Protein 2DI4 (pdb70)

Solvent-accessible surface area: 17402 Å² total; per-residue (Å²): 161,41,60,111,68,99,78,71,60,63,0,3,18,57,0,0,34,11,0,0,4,0,47,8,95,42,10,107,52,99,30,81,10,29,25,131,159,128,22,68,18,30,98,26,8,52,4,49,0,2,25,24,1,0,0,32,0,0,1,22,21,42,55,36,154,149,7,66,36,121,50,0,131,77,16,68,100,128,0,59,69,28,0,82,109,0,0,2,50,16,9,4,9,113,72,3,6,16,8,5,12,48,82,150,37,51,27,21,1,73,52,25,75,120,49,1,90,68,17,15,142,128,14,32,65,52,17,37,91,85,0,44,60,26,0,98,137,61,71,52,11,0,110,32,0,9,62,37,0,72,151,67,51,78,7,68,4,90,83,1,39,105,27,0,65,147,125,70,20,108,25,55,143,27,35,147,103,58,109,74,28,85,76,34,46,0,4,16,38,0,0,33,12,0,0,6,1,47,8,84,40,10,93,56,70,48,76,10,11,14,125,115,213,170,106,78,83,122,38,8,55,4,65,0,2,33,25,0,0,0,2,0,0,2,27,21,42,61,35,109,71,5,8,4,30,46,0,55,93,11,0,71,128,0,7,44,30,0,24,120,0,0,2,104,98,29,46,7,152,65,14,13,133,95,62,20,180,78,113,29,34,99,29,55,76,81,50,23,71,66,1,21,91,15,6,73,127,5,0,41,87,14,15,104,94,0,58,57,20,0,96,80,68,68,55,11,0,110,30,0,11,62,32,0,67,147,140,87,72,6,89,5,94,28,1,40,111,27,0,64,153,116,74,19,105,24,55,159,28,20,133

Organism: Aquifex aeolicus (strain VF5) (NCBI:txid224324)

Radius of gyration: 24.46 Å; Cα contacts (8 Å, |Δi|>4): 550; chains: 2; bounding box: 74×56×26 Å

Foldseek 3Di:
DADPLRLLLQLQLQLQLLLLQQQLPAEADAFKTFSVVPDDDPSHLLSVLLNLLRSQLSQCLPPNPVSRDPPSVVSVVVSLVSQLCCVAPAQNDPVRGRHHAPPVGDPDDPVSVVVSVVSSVVSNVVSSVVSNVSCNVVVVLSVVVSVVCSVPRIDAVVVSQVSVVVVVDHTHDHHD/DDPVLLLLLLLLQLQLLLLCQAQPDAADAHWTFSPAPDDDPSNLLSVLLSLLRSQLSQCLVPNPVSRDPNSVVSVVVSLVSLLCCQAPQQVDPQRGRHHADDVGDPDDVVSVVSSVVRSCVSNVVSSVVSNVSCVVCVVLSVVSSVVNSVVRIDASVVSQVSCVVVVDHTHDHYD

CATH classification: 1.20.58.760

InterPro domains:
  IPR000642 Peptidase M41 [PF01434] (406-594)
  IPR003593 AAA+ ATPase domain [SM00382] (187-327)
  IPR003959 ATPase, AAA-type, core [PF00004] (191-324)
  IPR003960 ATPase, AAA-type, conserved site [PS00674] (295-313)
  IPR005936 ATP-dependent zinc metalloprotease, FtsH [MF_01458] (6-622)
  IPR005936 ATP-dependent zinc metalloprotease, FtsH [TIGR01241] (12-590)
  IPR011546 Peptidase M41, FtsH extracellular [PF06480] (8-94)
  IPR027417 P-loop containing nucleoside triphosphate hydrolase [G3DSA:3.40.50.300] (135-325)
  IPR027417 P-loop containing nucleoside triphosphate hydrolase [SSF52540] (150-418)
  IPR037219 Peptidase M41-like [G3DSA:1.20.58.760] (402-607)
  IPR037219 Peptidase M41-like [SSF140990] (407-600)
  IPR041569 AAA ATPase, AAA+ lid domain [PF17862] (347-391)

Nearest PDB structures (foldseek):
  2di4-assembly1_A  TM=1.006E+00  e=5.769E-29  Aquifex aeolicus
  2di4-assembly1_B  TM=9.947E-01  e=2.172E-25  Aquifex aeolicus
  4ww0-assembly1_A-2  TM=9.866E-01  e=2.680E-24  Aquifex aeolicus VF5
  6gcn-assembly1_B-2  TM=9.774E-01  e=7.809E-24  Aquifex aeolicus VF5
  6az0-assembly1_B  TM=8.889E-01  e=7.038E-10  Saccharomyces cerevisiae RM11-1a

Sequence (351 aa):
TISPKEKEKIAIHEAGHALMGLVSDDDDKVHKISIIKHIYDKKDLYNKILVLLGGRAAEEVFFGKDGITTGAENDLQRATDLAYRMVSMWGMSDKVGPIAIRRTAVDTSPDLLREIDEEVKRIITEQYEKAKAIVEEYKEPLKAVVKKLLEKETITCEEFVEVFKLYGIELKDKCKISPKEKEKIAIHEAGHALMGLVSDDDDKVHKISIIPHIYDKKDLYNKILVLLGGRAAEEVFFGKDGITTGAENDLQRATDLAYRMVSMWGMSDKVGPIAIRRTAVDTSPDLLREIDEEVKRIITEQYEKAKAIVEEYKEPLKAVVKKLLEKETITCEEFVEVFKLYGIELKDKCK

Secondary structure (DSSP, 8-state):
---HHHHHHHHHHHHHHHHHHHH-SS------EE------BHHHHHHHHHHHHHHHHHHHHHHHHHH--GGGHHHHHHHHHHHHHHHHTS---TTT-S--------S--HHHHHHHHHHHHHHHHHHHHHHHHHHHHTHHHHHHHHHHHHHHSEE-HHHHHHHHHHHT--PPP---/--HHHHHHHHHHHHHHHHHHHH-SS------EES------HHHHHHHHHHHHHHHHHHHHHH-TTS-BGGGHHHHHHHHHHHHHHHHTS---TTT-S--------S--HHHHHHHHHHHHHHHHHHHHHHHHHHHHTHHHHHHHHHHHHHHSEE-HHHHHHHHHTTT----S---

Structure (mmCIF, N/CA/C/O backbone):
data_2DI4
#
_entry.id   2DI4
#
_cell.length_a   116.800
_cell.length_b   116.800
_cell.length_c   63.500
_cell.angle_alpha   90.00
_cell.angle_beta   90.00
_cell.angle_gamma   120.00
#
_symmetry.space_group_name_H-M   'P 63'
#
loop_
_entity.id
_entity.type
_entity.pdbx_description
1 polymer 'Cell division protein ftsH homolog'
2 non-polymer 'MERCURY (II) ION'
3 water water
#
loop_
_atom_site.group_PDB
_atom_site.id
_atom_site.type_symbol
_atom_site.label_atom_id
_atom_site.label_alt_id
_atom_site.label_comp_id
_atom_site.label_asym_id
_atom_site.label_entity_id
_atom_site.label_seq_id
_atom_site.pdbx_PDB_ins_code
_atom_site.Cartn_x
_atom_site.Cartn_y
_atom_site.Cartn_z
_atom_site.occupancy
_atom_site.B_iso_or_equiv
_atom_site.auth_seq_id
_atom_site.auth_comp_id
_atom_site.auth_asym_id
_atom_site.auth_atom_id
_atom_site.pdbx_PDB_model_num
ATOM 1 N N . THR A 1 10 ? 92.715 7.921 21.320 1.00 69.69 406 THR A N 1
ATOM 2 C CA . THR A 1 10 ? 93.070 8.626 22.586 1.00 69.79 406 THR A CA 1
ATOM 3 C C . THR A 1 10 ? 92.294 8.068 23.785 1.00 69.72 406 THR A C 1
ATOM 4 O O . THR A 1 10 ? 91.062 8.206 23.859 1.00 70.06 406 THR A O 1
ATOM 6 N N . ILE A 1 11 ? 93.014 7.430 24.710 1.00 69.15 407 ILE A N 1
ATOM 7 C CA . ILE A 1 11 ? 92.460 7.030 26.012 1.00 68.45 407 ILE A CA 1
ATOM 8 C C . ILE A 1 11 ? 93.570 6.555 26.945 1.00 67.86 407 ILE A C 1
ATOM 9 O O . ILE A 1 11 ? 94.200 5.521 26.700 1.00 68.15 407 ILE A O 1
ATOM 11 N N . SER A 1 12 ? 93.816 7.314 28.009 1.00 66.78 408 SER A N 1
ATOM 12 C CA . SER A 1 12 ? 94.831 6.938 28.982 1.00 65.83 408 SER A CA 1
ATOM 13 C C . SER A 1 12 ? 94.328 5.838 29.914 1.00 65.17 408 SER A C 1
ATOM 14 O O . SER A 1 12 ? 93.179 5.869 30.340 1.00 64.94 408 SER A O 1
ATOM 17 N N . PRO A 1 13 ? 95.187 4.849 30.215 1.00 64.63 409 PRO A N 1
ATOM 18 C CA . PRO A 1 13 ? 94.988 3.842 31.258 1.00 64.09 409 PRO A CA 1
ATOM 19 C C . PRO A 1 13 ? 94.187 4.326 32.476 1.00 63.35 409 PRO A C 1
ATOM 20 O O . PRO A 1 13 ? 93.453 3.539 33.083 1.00 63.25 409 PRO A O 1
ATOM 24 N N . LYS A 1 14 ? 94.338 5.598 32.834 1.00 62.35 410 LYS A N 1
ATOM 25 C CA . LYS A 1 14 ? 93.554 6.187 33.910 1.00 61.45 410 LYS A CA 1
ATOM 26 C C . LYS A 1 14 ? 92.069 6.221 33.506 1.00 60.60 410 LYS A C 1
ATOM 27 O O . LYS A 1 14 ? 91.213 5.615 34.154 1.00 60.15 410 LYS A O 1
ATOM 29 N N . GLU A 1 15 ? 91.807 6.909 32.401 1.00 59.62 411 GLU A N 1
ATOM 30 C CA . GLU A 1 15 ? 90.486 7.072 31.825 1.00 58.73 411 GLU A CA 1
ATOM 31 C C . GLU A 1 15 ? 89.854 5.730 31.454 1.00 58.02 411 GLU A C 1
ATOM 32 O O . GLU A 1 15 ? 88.665 5.518 31.690 1.00 57.84 411 GLU A O 1
ATOM 38 N N . LYS A 1 16 ? 90.658 4.836 30.869 1.00 57.16 412 LYS A N 1
ATOM 39 C CA . LYS A 1 16 ? 90.211 3.490 30.484 1.00 56.25 412 LYS A CA 1
ATOM 40 C C . LYS A 1 16 ? 89.734 2.695 31.693 1.00 55.58 412 LYS A C 1
ATOM 41 O O . LYS A 1 16 ? 88.777 1.930 31.594 1.00 55.21 412 LYS A O 1
ATOM 47 N N . GLU A 1 17 ? 90.409 2.874 32.827 1.00 54.96 413 GLU A N 1
ATOM 48 C CA . GLU A 1 17 ? 90.019 2.193 34.058 1.00 54.37 413 GLU A CA 1
ATOM 49 C C . GLU A 1 17 ? 88.668 2.715 34.528 1.00 53.56 413 GLU A C 1
ATOM 50 O O . GLU A 1 17 ? 87.766 1.921 34.825 1.00 53.66 413 GLU A O 1
ATOM 56 N N . LYS A 1 18 ? 88.540 4.046 34.579 1.00 52.23 414 LYS A N 1
ATOM 57 C CA . LYS A 1 18 ? 87.292 4.718 34.943 1.00 51.10 414 LYS A CA 1
ATOM 58 C C . LYS A 1 18 ? 86.131 4.153 34.136 1.00 50.19 414 LYS A C 1
ATOM 59 O O . LYS A 1 18 ? 85.111 3.774 34.705 1.00 50.19 414 LYS A O 1
ATOM 65 N N . ILE A 1 19 ? 86.298 4.096 32.815 1.00 48.81 415 ILE A N 1
ATOM 66 C CA . ILE A 1 19 ? 85.276 3.567 31.928 1.00 47.91 415 ILE A CA 1
ATOM 67 C C . ILE A 1 19 ? 84.897 2.144 32.347 1.00 47.83 415 ILE A C 1
ATOM 68 O O . ILE A 1 19 ? 83.720 1.834 32.544 1.00 48.08 415 ILE A O 1
ATOM 73 N N . ALA A 1 20 ? 85.904 1.294 32.501 1.00 47.49 416 ALA A N 1
ATOM 74 C CA . ALA A 1 20 ? 85.695 -0.091 32.890 1.00 47.08 416 ALA A CA 1
ATOM 75 C C . ALA A 1 20 ? 84.790 -0.155 34.105 1.00 46.70 416 ALA A C 1
ATOM 76 O O . ALA A 1 20 ? 83.754 -0.815 34.061 1.00 47.03 416 ALA A O 1
ATOM 78 N N . ILE A 1 21 ? 85.168 0.552 35.174 1.00 46.04 417 ILE A N 1
ATOM 79 C CA . ILE A 1 21 ? 84.403 0.539 36.426 1.00 45.29 417 ILE A CA 1
ATOM 80 C C . ILE A 1 21 ? 82.964 1.032 36.233 1.00 44.74 417 ILE A C 1
ATOM 81 O O . ILE A 1 21 ? 82.024 0.394 36.706 1.00 44.84 417 ILE A O 1
ATOM 86 N N . HIS A 1 22 ? 82.797 2.133 35.507 1.00 43.79 418 HIS A N 1
ATOM 87 C CA . HIS A 1 22 ? 81.473 2.640 35.161 1.00 43.00 418 HIS A CA 1
ATOM 88 C C . HIS A 1 22 ? 80.672 1.539 34.451 1.00 43.14 418 HIS A C 1
ATOM 89 O O . HIS A 1 22 ? 79.514 1.290 34.803 1.00 43.18 418 HIS A O 1
ATOM 96 N N . GLU A 1 23 ? 81.289 0.865 33.481 1.00 42.69 419 GLU A N 1
ATOM 97 C CA . GLU A 1 23 ? 80.589 -0.162 32.718 1.00 42.93 419 GLU A CA 1
ATOM 98 C C . GLU A 1 23 ? 80.266 -1.400 33.557 1.00 42.67 419 GLU A C 1
ATOM 99 O O . GLU A 1 23 ? 79.158 -1.944 33.491 1.00 42.68 419 GLU A O 1
ATOM 105 N N . ALA A 1 24 ? 81.226 -1.831 34.365 1.00 42.22 420 ALA A N 1
ATOM 106 C CA . ALA A 1 24 ? 81.003 -2.930 35.283 1.00 41.62 420 ALA A CA 1
ATOM 107 C C . ALA A 1 24 ? 79.885 -2.596 36.289 1.00 41.51 420 ALA A C 1
ATOM 108 O O . ALA A 1 24 ? 79.153 -3.492 36.728 1.00 41.82 420 ALA A O 1
ATOM 110 N N . GLY A 1 25 ? 79.743 -1.313 36.627 1.00 40.77 421 GLY A N 1
ATOM 111 C CA . GLY A 1 25 ? 78.685 -0.850 37.524 1.00 40.59 421 GLY A CA 1
ATOM 112 C C . GLY A 1 25 ? 77.274 -1.036 36.989 1.00 40.55 421 GLY A C 1
ATOM 113 O O . GLY A 1 25 ? 76.417 -1.583 37.672 1.00 40.57 421 GLY A O 1
ATOM 114 N N . HIS A 1 26 ? 77.041 -0.591 35.757 1.00 40.85 422 HIS A N 1
ATOM 115 C CA . HIS A 1 26 ? 75.759 -0.765 35.074 1.00 40.91 422 HIS A CA 1
ATOM 116 C C . HIS A 1 26 ? 75.371 -2.249 35.071 1.00 41.01 422 HIS A C 1
ATOM 117 O O . HIS A 1 26 ? 74.331 -2.633 35.629 1.00 41.02 422 HIS A O 1
ATOM 124 N N . ALA A 1 27 ? 76.227 -3.074 34.465 1.00 41.01 423 ALA A N 1
ATOM 125 C CA . ALA A 1 27 ? 75.993 -4.526 34.363 1.00 40.84 423 ALA A CA 1
ATOM 126 C C . ALA A 1 27 ? 75.727 -5.187 35.715 1.00 40.78 423 ALA A C 1
ATOM 127 O O . ALA A 1 27 ? 74.854 -6.050 35.810 1.00 40.64 423 ALA A O 1
ATOM 129 N N . LEU A 1 28 ? 76.465 -4.786 36.751 1.00 40.60 424 LEU A N 1
ATOM 130 C CA . LEU A 1 28 ? 76.245 -5.366 38.065 1.00 40.76 424 LEU A CA 1
ATOM 131 C C . LEU A 1 28 ? 74.792 -5.131 38.409 1.00 40.92 424 LEU A C 1
ATOM 132 O O . LEU A 1 28 ? 74.065 -6.078 38.691 1.00 40.79 424 LEU A O 1
ATOM 137 N N . MET A 1 29 ? 74.376 -3.866 38.349 1.00 41.31 425 MET A N 1
ATOM 138 C CA . MET A 1 29 ? 73.026 -3.487 38.718 1.00 41.85 425 MET A CA 1
ATOM 139 C C . MET A 1 29 ? 72.008 -4.266 37.910 1.00 42.81 425 MET A C 1
ATOM 140 O O . MET A 1 29 ? 71.068 -4.808 38.488 1.00 42.73 425 MET A O 1
ATOM 145 N N . GLY A 1 30 ? 72.208 -4.326 36.586 1.00 43.96 426 GLY A N 1
ATOM 146 C CA . GLY A 1 30 ? 71.350 -5.099 35.674 1.00 45.46 426 GLY A CA 1
ATOM 147 C C . GLY A 1 30 ? 71.200 -6.575 36.020 1.00 46.82 426 GLY A C 1
ATOM 148 O O . GLY A 1 30 ? 70.100 -7.119 36.005 1.00 46.47 426 GLY A O 1
ATOM 149 N N . LEU A 1 31 ? 72.315 -7.214 36.353 1.00 48.56 427 LEU A N 1
ATOM 150 C CA . LEU A 1 31 ? 72.328 -8.629 36.680 1.00 50.37 427 LEU A CA 1
ATOM 151 C C . LEU A 1 31 ? 71.732 -8.952 38.046 1.00 52.20 427 LEU A C 1
ATOM 152 O O . LEU A 1 31 ? 71.236 -10.066 38.249 1.00 52.84 427 LEU A O 1
ATOM 157 N N . VAL A 1 32 ? 71.783 -8.001 38.977 1.00 54.04 428 VAL A N 1
ATOM 158 C CA . VAL A 1 32 ? 71.216 -8.207 40.312 1.00 56.19 428 VAL A CA 1
ATOM 159 C C . VAL A 1 32 ? 69.791 -7.695 40.368 1.00 57.86 428 VAL A C 1
ATOM 160 O O . VAL A 1 32 ? 68.996 -8.131 41.195 1.00 57.65 428 VAL A O 1
ATOM 164 N N . SER A 1 33 ? 69.478 -6.765 39.475 1.00 60.51 429 SER A N 1
ATOM 165 C CA . SER A 1 33 ? 68.170 -6.128 39.441 1.00 63.12 429 SER A CA 1
ATOM 166 C C . SER A 1 33 ? 67.042 -7.156 39.35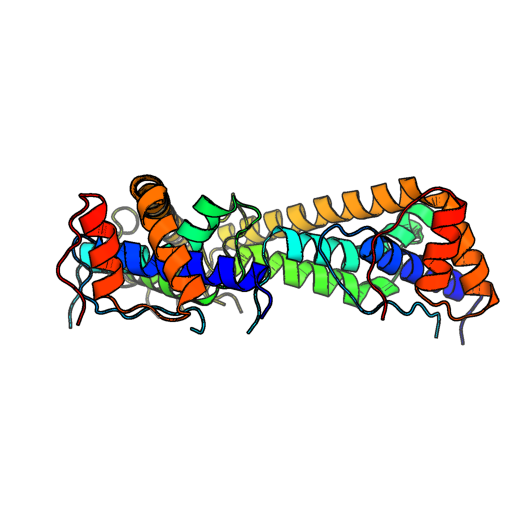8 1.00 65.09 429 SER A C 1
ATOM 167 O O . SER A 1 33 ? 66.848 -7.815 38.333 1.00 64.96 429 SER A O 1
ATOM 170 N N . ASP A 1 34 ? 66.305 -7.262 40.463 1.00 67.78 430 ASP A N 1
ATOM 171 C CA . ASP A 1 34 ? 65.243 -8.261 40.676 1.00 70.24 430 ASP A CA 1
ATOM 172 C C . ASP A 1 34 ? 64.049 -8.145 39.721 1.00 71.58 430 ASP A C 1
ATOM 173 O O . ASP A 1 34 ? 63.083 -8.914 39.823 1.00 71.79 430 ASP A O 1
ATOM 178 N N . ASP A 1 35 ? 64.133 -7.195 38.788 1.00 73.20 431 ASP A N 1
ATOM 179 C CA . ASP A 1 35 ? 63.028 -6.873 37.899 1.00 74.71 431 ASP A CA 1
ATOM 180 C C . ASP A 1 35 ? 63.551 -6.465 36.515 1.00 75.29 431 ASP A C 1
ATOM 181 O O . ASP A 1 35 ? 63.360 -7.191 35.530 1.00 75.33 431 ASP A O 1
ATOM 186 N N . ASP A 1 36 ? 64.222 -5.314 36.455 1.00 76.10 432 ASP A N 1
ATOM 187 C CA . ASP A 1 36 ? 64.761 -4.763 35.212 1.00 76.98 432 ASP A CA 1
ATOM 188 C C . ASP A 1 36 ? 65.477 -5.820 34.361 1.00 77.56 432 ASP A C 1
ATOM 189 O O . ASP A 1 36 ? 66.277 -6.612 34.878 1.00 77.78 432 ASP A O 1
ATOM 194 N N . ASP A 1 37 ? 65.186 -5.809 33.056 1.00 78.03 433 ASP A N 1
ATOM 195 C CA . ASP A 1 37 ? 65.769 -6.752 32.093 1.00 78.43 433 ASP A CA 1
ATOM 196 C C . ASP A 1 37 ? 66.402 -6.018 30.912 1.00 78.60 433 ASP A C 1
ATOM 197 O O . ASP A 1 37 ? 65.819 -5.058 30.397 1.00 78.46 433 ASP A O 1
ATOM 202 N N . LYS A 1 38 ? 67.582 -6.475 30.480 1.00 78.84 434 LYS A N 1
ATOM 203 C CA . LYS A 1 38 ? 68.383 -5.733 29.495 1.00 79.29 434 LYS A CA 1
ATOM 204 C C . LYS A 1 38 ? 69.393 -6.586 28.715 1.00 79.54 434 LYS A C 1
ATOM 205 O O . LYS A 1 38 ? 69.788 -7.656 29.179 1.00 79.50 434 LYS A O 1
ATOM 207 N N . VAL A 1 39 ? 69.812 -6.077 27.544 1.00 79.91 435 VAL A N 1
ATOM 208 C CA . VAL A 1 39 ? 70.738 -6.765 26.606 1.00 80.09 435 VAL A CA 1
ATOM 209 C C . VAL A 1 39 ? 72.232 -6.553 26.918 1.00 80.17 435 VAL A C 1
ATOM 210 O O . VAL A 1 39 ? 72.915 -5.732 26.286 1.00 80.17 435 VAL A O 1
ATOM 212 N N . HIS A 1 40 ? 72.723 -7.330 27.882 1.00 80.07 436 HIS A N 1
ATOM 213 C CA . HIS A 1 40 ? 74.079 -7.208 28.397 1.00 79.93 436 HIS A CA 1
ATOM 214 C C . HIS A 1 40 ? 75.151 -7.583 27.381 1.00 79.74 436 HIS A C 1
ATOM 215 O O . HIS A 1 40 ? 75.099 -8.660 26.781 1.00 79.93 436 HIS A O 1
ATOM 222 N N . LYS A 1 41 ? 76.117 -6.682 27.205 1.00 79.44 437 LYS A N 1
ATOM 223 C CA . LYS A 1 41 ? 77.315 -6.904 26.381 1.00 79.13 437 LYS A CA 1
ATOM 224 C C . LYS A 1 41 ? 78.312 -5.800 26.726 1.00 78.83 437 LYS A C 1
ATOM 225 O O . LYS A 1 41 ? 78.263 -4.704 26.165 1.00 78.80 437 LYS A O 1
ATOM 227 N N . ILE A 1 42 ? 79.213 -6.094 27.657 1.00 78.49 438 ILE A N 1
ATOM 228 C CA . ILE A 1 42 ? 79.994 -5.051 28.334 1.00 78.29 438 ILE A CA 1
ATOM 229 C C . ILE A 1 42 ? 81.380 -4.783 27.729 1.00 78.13 438 ILE A C 1
ATOM 230 O O . ILE A 1 42 ? 82.254 -5.646 27.734 1.00 78.19 438 ILE A O 1
ATOM 235 N N . SER A 1 43 ? 81.571 -3.560 27.241 1.00 78.01 439 SER A N 1
ATOM 236 C CA . SER A 1 43 ? 82.756 -3.192 26.471 1.00 78.04 439 SER A CA 1
ATOM 237 C C . SER A 1 43 ? 83.383 -1.881 26.952 1.00 78.08 439 SER A C 1
ATOM 238 O O . SER A 1 43 ? 82.773 -1.138 27.718 1.00 78.01 439 SER A O 1
ATOM 241 N N . ILE A 1 44 ? 84.604 -1.615 26.486 1.00 78.20 440 ILE A N 1
ATOM 242 C CA . ILE A 1 44 ? 85.335 -0.375 26.771 1.00 78.30 440 ILE A CA 1
ATOM 243 C C . ILE A 1 44 ? 85.281 0.610 25.587 1.00 78.45 440 ILE A C 1
ATOM 244 O O . ILE A 1 44 ? 85.253 1.834 25.791 1.00 78.59 440 ILE A O 1
ATOM 249 N N . ILE A 1 45 ? 85.271 0.070 24.363 1.00 78.24 441 ILE A N 1
ATOM 250 C CA . ILE A 1 45 ? 85.174 0.863 23.132 1.00 78.04 441 ILE A CA 1
ATOM 251 C C . ILE A 1 45 ? 83.957 1.783 23.149 1.00 77.90 441 ILE A C 1
ATOM 252 O O . ILE A 1 45 ? 82.884 1.394 23.610 1.00 77.77 441 ILE A O 1
ATOM 254 N N . LYS A 1 62 ? 53.443 1.770 23.291 1.00 58.33 458 LYS A N 1
ATOM 255 C CA . LYS A 1 62 ? 52.549 1.020 24.176 1.00 58.46 458 LYS A CA 1
ATOM 256 C C . LYS A 1 62 ? 53.261 -0.176 24.829 1.00 58.32 458 LYS A C 1
ATOM 257 O O . LYS A 1 62 ? 53.612 -1.155 24.153 1.00 58.37 458 LYS A O 1
ATOM 259 N N . HIS A 1 63 ? 53.494 -0.063 26.140 1.00 57.92 459 HIS A N 1
ATOM 260 C CA . HIS A 1 63 ? 53.985 -1.168 26.985 1.00 57.36 459 HIS A CA 1
ATOM 261 C C . HIS A 1 63 ? 53.332 -1.013 28.365 1.00 56.20 459 HIS A C 1
ATOM 262 O O . HIS A 1 63 ? 52.293 -0.359 28.474 1.00 56.51 459 HIS A O 1
ATOM 269 N N . ILE A 1 64 ? 53.906 -1.608 29.407 1.00 54.26 460 ILE A N 1
ATOM 270 C CA . ILE A 1 64 ? 53.430 -1.344 30.765 1.00 53.02 460 ILE A CA 1
ATOM 271 C C . ILE A 1 64 ? 54.474 -1.678 31.810 1.00 51.86 460 ILE A C 1
ATOM 272 O O . ILE A 1 64 ? 54.819 -2.840 31.998 1.00 51.73 460 ILE A O 1
ATOM 274 N N . TYR A 1 65 ? 54.968 -0.638 32.477 1.00 50.39 461 TYR A N 1
ATOM 275 C CA . TYR A 1 65 ? 55.914 -0.780 33.571 1.00 49.26 461 TYR A CA 1
ATOM 276 C C . TYR A 1 65 ? 55.248 -0.398 34.879 1.00 47.82 461 TYR A C 1
ATOM 277 O O . TYR A 1 65 ? 54.429 0.520 34.920 1.00 47.59 461 TYR A O 1
ATOM 286 N N . ASP A 1 66 ? 55.590 -1.099 35.948 1.00 46.29 462 ASP A N 1
ATOM 287 C CA . ASP A 1 66 ? 55.091 -0.699 37.252 1.00 45.39 462 ASP A CA 1
ATOM 288 C C . ASP A 1 66 ? 56.165 0.032 38.071 1.00 45.05 462 ASP A C 1
ATOM 289 O O . ASP A 1 66 ? 57.313 0.177 37.618 1.00 44.24 462 ASP A O 1
ATOM 294 N N . LYS A 1 67 ? 55.782 0.505 39.262 1.00 44.79 463 LYS A N 1
ATOM 295 C CA . LYS A 1 67 ? 56.698 1.249 40.135 1.00 44.70 463 LYS A CA 1
ATOM 296 C C . LYS A 1 67 ? 57.989 0.473 40.403 1.00 44.42 463 LYS A C 1
ATOM 297 O O . LYS A 1 67 ? 59.079 1.025 40.233 1.00 43.95 463 LYS A O 1
ATOM 303 N N . LYS A 1 68 ? 57.860 -0.801 40.789 1.00 44.20 464 LYS A N 1
ATOM 304 C CA . LYS A 1 68 ? 59.015 -1.702 40.942 1.00 44.47 464 LYS A CA 1
ATOM 305 C C . LYS A 1 68 ? 59.967 -1.673 39.724 1.00 44.40 464 LYS A C 1
ATOM 306 O O . LYS A 1 68 ? 61.177 -1.545 39.886 1.00 44.22 464 LYS A O 1
ATOM 312 N N . ASP A 1 69 ? 59.405 -1.765 38.517 1.00 44.42 465 ASP A N 1
ATOM 313 C CA . ASP A 1 69 ? 60.166 -1.783 37.269 1.00 44.60 465 ASP A CA 1
ATOM 314 C C . ASP A 1 69 ? 61.057 -0.556 37.070 1.00 44.27 465 ASP A C 1
ATOM 315 O O . ASP A 1 69 ? 62.239 -0.678 36.735 1.00 44.29 465 ASP A O 1
ATOM 320 N N . LEU A 1 70 ? 60.468 0.620 37.257 1.00 43.81 466 LEU A N 1
ATOM 321 C CA . LEU A 1 70 ? 61.117 1.886 36.942 1.00 43.57 466 LEU A CA 1
ATOM 322 C C . LEU A 1 70 ? 62.176 2.259 37.985 1.00 43.32 466 LEU A C 1
ATOM 323 O O . LEU A 1 70 ? 63.217 2.838 37.650 1.00 42.60 466 LEU A O 1
ATOM 328 N N . TYR A 1 71 ? 61.895 1.923 39.245 1.00 43.14 467 TYR A N 1
ATOM 329 C CA . TYR A 1 71 ? 62.901 1.925 40.308 1.00 43.13 467 TYR A CA 1
ATOM 330 C C . TYR A 1 71 ? 64.147 1.146 39.905 1.00 42.17 467 TYR A C 1
ATOM 331 O O . TYR A 1 71 ? 65.272 1.621 40.074 1.00 41.47 467 TYR A O 1
ATOM 340 N N . ASN A 1 72 ? 63.932 -0.055 39.373 1.00 41.43 468 ASN A N 1
ATOM 341 C CA . ASN A 1 72 ? 65.028 -0.877 38.896 1.00 40.94 468 ASN A C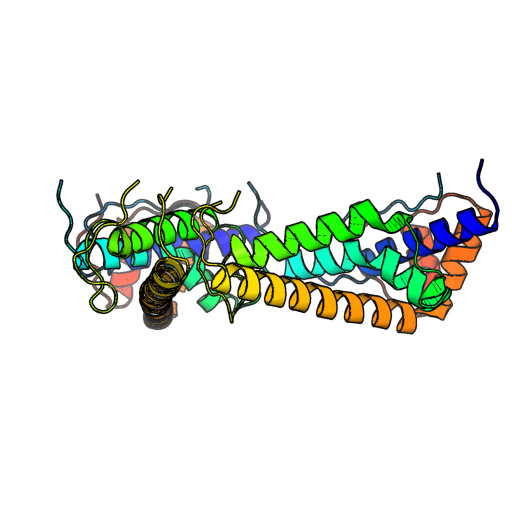A 1
ATOM 342 C C . ASN A 1 72 ? 65.716 -0.293 37.684 1.00 40.65 468 ASN A C 1
ATOM 343 O O . ASN A 1 72 ? 66.926 -0.444 37.534 1.00 40.83 468 ASN A O 1
ATOM 348 N N . LYS A 1 73 ? 64.964 0.382 36.825 1.00 40.20 469 LYS A N 1
ATOM 349 C CA . LYS A 1 73 ? 65.606 1.147 35.765 1.00 40.23 469 LYS A CA 1
ATOM 350 C C . LYS A 1 73 ? 66.545 2.232 36.338 1.00 39.83 469 LYS A C 1
ATOM 351 O O . LYS A 1 73 ? 67.691 2.339 35.906 1.00 40.09 469 LYS A O 1
ATOM 357 N N . ILE A 1 74 ? 66.070 3.019 37.302 1.00 39.32 470 ILE A N 1
ATOM 358 C CA . ILE A 1 74 ? 66.918 4.030 37.936 1.00 39.25 470 ILE A CA 1
ATOM 359 C C . ILE A 1 74 ? 68.185 3.344 38.478 1.00 39.12 470 ILE A C 1
ATOM 360 O O . ILE A 1 74 ? 69.313 3.773 38.172 1.00 39.18 470 ILE A O 1
ATOM 365 N N . LEU A 1 75 ? 67.991 2.284 39.271 1.00 38.47 471 LEU A N 1
ATOM 366 C CA . LEU A 1 75 ? 69.094 1.514 39.825 1.00 38.10 471 LEU A CA 1
ATOM 367 C C . LEU A 1 75 ? 70.172 1.283 38.789 1.00 38.51 471 LEU A C 1
ATOM 368 O O . LEU A 1 75 ? 71.340 1.592 39.036 1.00 38.41 471 LEU A O 1
ATOM 373 N N . VAL A 1 76 ? 69.759 0.734 37.635 1.00 38.40 472 VAL A N 1
ATOM 374 C CA . VAL A 1 76 ? 70.650 0.415 36.530 1.00 38.07 472 VAL A CA 1
ATOM 375 C C . VAL A 1 76 ? 71.359 1.667 36.045 1.00 38.06 472 VAL A C 1
ATOM 376 O O . VAL A 1 76 ? 72.590 1.714 36.003 1.00 38.33 472 VAL A O 1
ATOM 380 N N . LEU A 1 77 ? 70.580 2.679 35.688 1.00 37.96 473 LEU A N 1
ATOM 381 C CA . LEU A 1 77 ? 71.118 3.928 35.173 1.00 37.81 473 LEU A CA 1
ATOM 382 C C . LEU A 1 77 ? 72.147 4.535 36.116 1.00 38.40 473 LEU A C 1
ATOM 383 O O . LEU A 1 77 ? 73.097 5.171 35.667 1.00 38.56 473 LEU A O 1
ATOM 388 N N . LEU A 1 78 ? 71.977 4.303 37.418 1.00 38.57 474 LEU A N 1
ATOM 389 C CA . LEU A 1 78 ? 72.864 4.880 38.432 1.00 38.58 474 LEU A CA 1
ATOM 390 C C . LEU A 1 78 ? 74.134 4.044 38.726 1.00 39.10 474 LEU A C 1
ATOM 391 O O . LEU A 1 78 ? 75.122 4.560 39.278 1.00 39.60 474 LEU A O 1
ATOM 396 N N . GLY A 1 79 ? 74.103 2.759 38.370 1.00 38.84 475 GLY A N 1
ATOM 397 C CA . GLY A 1 79 ? 75.205 1.841 38.634 1.00 38.38 475 GLY A CA 1
ATOM 398 C C . GLY A 1 79 ? 76.556 2.399 38.256 1.00 38.63 475 GLY A C 1
ATOM 399 O O . GLY A 1 79 ? 77.500 2.290 39.025 1.00 38.71 475 GLY A O 1
ATOM 400 N N . GLY A 1 80 ? 76.647 3.022 37.081 1.00 39.09 476 GLY A N 1
ATOM 401 C CA . GLY A 1 80 ? 77.915 3.608 36.606 1.00 39.50 476 GLY A CA 1
ATOM 402 C C . GLY A 1 80 ? 78.564 4.585 37.592 1.00 39.18 476 GLY A C 1
ATOM 403 O O . GLY A 1 80 ? 79.702 4.404 38.023 1.00 38.94 476 GLY A O 1
ATOM 404 N N . ARG A 1 81 ? 77.819 5.611 37.955 1.00 39.07 477 ARG A N 1
ATOM 405 C CA . ARG A 1 81 ? 78.275 6.574 38.929 1.00 39.31 477 ARG A CA 1
ATOM 406 C C . ARG A 1 81 ? 78.501 5.914 40.287 1.00 39.61 477 ARG A C 1
ATOM 407 O O . ARG A 1 81 ? 79.529 6.160 40.947 1.00 40.02 477 ARG A O 1
ATOM 415 N N . ALA A 1 82 ? 77.558 5.072 40.701 1.00 39.47 478 ALA A N 1
ATOM 416 C CA . ALA A 1 82 ? 77.694 4.373 41.965 1.00 39.56 478 ALA A CA 1
ATOM 417 C C . ALA A 1 82 ? 79.050 3.678 42.031 1.00 39.68 478 ALA A C 1
ATOM 418 O O . ALA A 1 82 ? 79.770 3.778 43.038 1.00 39.81 478 ALA A O 1
ATOM 420 N N . ALA A 1 83 ? 79.401 2.993 40.946 1.00 39.75 479 ALA A N 1
ATOM 421 C CA . ALA A 1 83 ? 80.675 2.293 40.859 1.00 40.14 479 ALA A CA 1
ATOM 422 C C . ALA A 1 83 ? 81.848 3.259 40.925 1.00 40.29 479 ALA A C 1
ATOM 423 O O . ALA A 1 83 ? 82.840 2.979 41.589 1.00 40.82 479 ALA A O 1
ATOM 425 N N . GLU A 1 84 ? 81.728 4.399 40.261 1.00 40.59 480 GLU A N 1
ATOM 426 C CA . GLU A 1 84 ? 82.768 5.419 40.317 1.00 40.93 480 GLU A CA 1
ATOM 427 C C . GLU A 1 84 ? 83.061 5.843 41.752 1.00 41.07 480 GLU A C 1
ATOM 428 O O . GLU A 1 84 ? 84.228 5.947 42.149 1.00 40.78 480 GLU A O 1
ATOM 434 N N . GLU A 1 85 ? 82.008 6.049 42.539 1.00 41.12 481 GLU A N 1
ATOM 435 C CA . GLU A 1 85 ? 82.196 6.604 43.864 1.00 41.33 481 GLU A CA 1
ATOM 436 C C . GLU A 1 85 ? 82.784 5.613 44.855 1.00 41.25 481 GLU A C 1
ATOM 437 O O . GLU A 1 85 ? 83.676 5.968 45.640 1.00 40.88 481 GLU A O 1
ATOM 443 N N . VAL A 1 86 ? 82.286 4.378 44.821 1.00 41.23 482 VAL A N 1
ATOM 444 C CA . VAL A 1 86 ? 82.821 3.317 45.680 1.00 41.63 482 VAL A CA 1
ATOM 445 C C . VAL A 1 86 ? 84.316 3.113 45.419 1.00 41.91 482 VAL A C 1
ATOM 446 O O . VAL A 1 86 ? 85.098 2.990 46.354 1.00 41.74 482 VAL A O 1
ATOM 450 N N . PHE A 1 87 ? 84.700 3.124 44.146 1.00 42.48 483 PHE A N 1
ATOM 451 C CA . PHE A 1 87 ? 86.064 2.843 43.737 1.00 43.13 483 PHE A CA 1
ATOM 452 C C . PHE A 1 87 ? 87.045 4.023 43.789 1.00 43.69 483 PHE A C 1
ATOM 453 O O . PHE A 1 87 ? 88.236 3.822 44.041 1.00 43.81 483 PHE A O 1
ATOM 461 N N . PHE A 1 88 ? 86.565 5.237 43.527 1.00 44.17 484 PHE A N 1
ATOM 462 C CA . PHE A 1 88 ? 87.445 6.407 43.454 1.00 44.47 484 PHE A CA 1
ATOM 463 C C . PHE A 1 88 ? 87.109 7.525 44.431 1.00 44.72 484 PHE A C 1
ATOM 464 O O . PHE A 1 88 ? 87.662 8.625 44.312 1.00 44.83 484 PHE A O 1
ATOM 472 N N . GLY A 1 89 ? 86.209 7.264 45.379 1.00 44.82 485 GLY A N 1
ATOM 473 C CA . GLY A 1 89 ? 85.705 8.316 46.262 1.00 45.02 485 GLY A CA 1
ATOM 474 C C . GLY A 1 89 ? 84.974 9.431 45.524 1.00 45.30 485 GLY A C 1
ATOM 475 O O . GLY A 1 89 ? 84.819 9.400 44.291 1.00 45.10 485 GLY A O 1
ATOM 476 N N . LYS A 1 90 ? 84.541 10.436 46.275 1.00 45.52 486 LYS A N 1
ATOM 477 C CA . LYS A 1 90 ? 83.740 11.501 45.694 1.00 46.14 486 LYS A CA 1
ATOM 478 C C . LYS A 1 90 ? 84.481 12.319 44.659 1.00 46.25 486 LYS A C 1
ATOM 479 O O . LYS A 1 90 ? 83.853 12.925 43.806 1.00 46.68 486 LYS A O 1
ATOM 485 N N . ASP A 1 91 ? 85.809 12.322 44.713 1.00 46.52 487 ASP A N 1
ATOM 486 C CA . ASP A 1 91 ? 86.599 13.112 43.763 1.00 46.84 487 ASP A CA 1
ATOM 487 C C . ASP A 1 91 ? 86.795 12.432 42.404 1.00 46.75 487 ASP A C 1
ATOM 488 O O .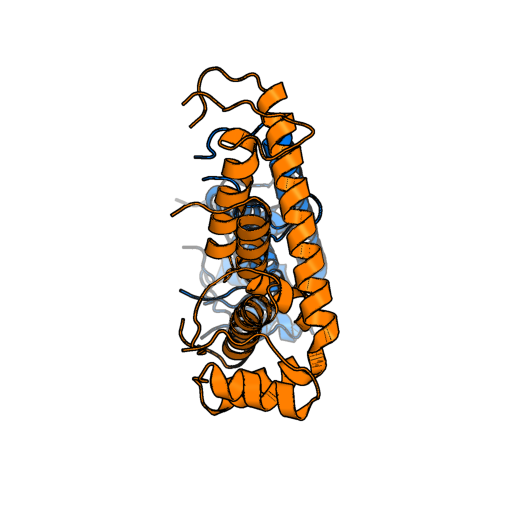 ASP A 1 91 ? 87.110 13.094 41.415 1.00 46.49 487 ASP A O 1
ATOM 493 N N . GLY A 1 92 ? 86.589 11.114 42.377 1.00 47.02 488 GLY A N 1
ATOM 494 C CA . GLY A 1 92 ? 86.754 10.295 41.184 1.00 46.83 488 GLY A CA 1
ATOM 495 C C . GLY A 1 92 ? 85.515 10.229 40.319 1.00 47.15 488 GLY A C 1
ATOM 496 O O . GLY A 1 92 ? 85.574 9.749 39.192 1.00 47.80 488 GLY A O 1
ATOM 497 N N . ILE A 1 93 ? 84.389 10.683 40.864 1.00 46.79 489 ILE A N 1
ATOM 498 C CA . ILE A 1 93 ? 83.156 10.931 40.123 1.00 46.29 489 ILE A CA 1
ATOM 499 C C . ILE A 1 93 ? 83.414 11.576 38.739 1.00 45.19 489 ILE A C 1
ATOM 500 O O . ILE A 1 93 ? 84.084 12.595 38.648 1.00 45.35 489 ILE A O 1
ATOM 505 N N . THR A 1 94 ? 82.877 11.004 37.667 1.00 44.12 490 THR A N 1
ATOM 506 C CA . THR A 1 94 ? 83.188 11.517 36.321 1.00 43.28 490 THR A CA 1
ATOM 507 C C . THR A 1 94 ? 82.020 12.110 35.511 1.00 42.93 490 THR A C 1
ATOM 508 O O . THR A 1 94 ? 80.848 11.891 35.803 1.00 42.39 490 THR A O 1
ATOM 512 N N . THR A 1 95 ? 82.404 12.860 34.477 1.00 42.72 491 THR A N 1
ATOM 513 C CA . THR A 1 95 ? 81.548 13.343 33.393 1.00 42.28 491 THR A CA 1
ATOM 514 C C . THR A 1 95 ? 80.828 12.218 32.636 1.00 41.47 491 THR A C 1
ATOM 515 O O . THR A 1 95 ? 79.813 12.450 31.983 1.00 41.23 491 THR A O 1
ATOM 519 N N . GLY A 1 96 ? 81.341 11.000 32.739 1.00 40.75 492 GLY A N 1
ATOM 520 C CA . GLY A 1 96 ? 80.828 9.898 31.950 1.00 40.38 492 GLY A CA 1
ATOM 521 C C . GLY A 1 96 ? 79.387 9.547 32.231 1.00 40.29 492 GLY A C 1
ATOM 522 O O . GLY A 1 96 ? 78.732 8.946 31.402 1.00 40.12 492 GLY A O 1
ATOM 523 N N . ALA A 1 97 ? 78.905 9.926 33.412 1.00 40.69 493 ALA A N 1
ATOM 524 C CA . ALA A 1 97 ? 77.549 9.620 33.876 1.00 40.74 493 ALA A CA 1
ATOM 525 C C . ALA A 1 97 ? 76.486 10.642 33.442 1.00 40.98 493 ALA A C 1
ATOM 526 O O . ALA A 1 97 ? 75.323 10.502 33.793 1.00 40.64 493 ALA A O 1
ATOM 528 N N . GLU A 1 98 ? 76.878 11.655 32.673 1.00 41.52 494 GLU A N 1
ATOM 529 C CA . GLU A 1 98 ? 75.944 12.711 32.246 1.00 42.54 494 GLU A CA 1
ATOM 530 C C . GLU A 1 98 ? 74.617 12.180 31.694 1.00 42.98 494 GLU A C 1
ATOM 531 O O . GLU A 1 98 ? 73.563 12.403 32.254 1.00 43.03 494 GLU A O 1
ATOM 537 N N . ASN A 1 99 ? 74.688 11.485 30.573 1.00 44.22 495 ASN A N 1
ATOM 538 C CA . ASN A 1 99 ? 73.535 10.831 29.990 1.00 44.80 495 ASN A CA 1
ATOM 539 C C . ASN A 1 99 ? 72.740 10.015 31.031 1.00 44.22 495 ASN A C 1
ATOM 540 O O . ASN A 1 99 ? 71.523 10.074 31.082 1.00 43.86 495 ASN A O 1
ATOM 545 N N . ASP A 1 100 ? 73.457 9.292 31.883 1.00 44.43 496 ASP A N 1
ATOM 546 C CA . ASP A 1 100 ? 72.879 8.396 32.886 1.00 44.17 496 ASP A CA 1
ATOM 547 C C . ASP A 1 100 ? 72.039 9.135 33.921 1.00 43.77 496 ASP A C 1
ATOM 548 O O . ASP A 1 100 ? 70.901 8.760 34.171 1.00 44.01 496 ASP A O 1
ATOM 553 N N . LEU A 1 101 ? 72.601 10.186 34.508 1.00 43.59 497 LEU A N 1
ATOM 554 C CA . LEU A 1 101 ? 71.922 10.977 35.529 1.00 43.22 497 LEU A CA 1
ATOM 555 C C . LEU A 1 101 ? 70.699 11.691 34.980 1.00 43.51 497 LEU A C 1
ATOM 556 O O . LEU A 1 101 ? 69.670 11.794 35.657 1.00 43.68 497 LEU A O 1
ATOM 561 N N . GLN A 1 102 ? 70.810 12.178 33.747 1.00 43.58 498 GLN A N 1
ATOM 562 C CA . GLN A 1 102 ? 69.702 12.826 33.063 1.00 43.74 498 GLN A CA 1
ATOM 563 C C . GLN A 1 102 ? 68.524 11.883 32.782 1.00 43.35 498 GLN A C 1
ATOM 564 O O . GLN A 1 102 ? 67.369 12.291 32.829 1.00 43.60 498 GLN A O 1
ATOM 570 N N . ARG A 1 103 ? 68.811 10.621 32.499 1.00 42.98 499 ARG A N 1
ATOM 571 C CA . ARG A 1 103 ? 67.752 9.689 32.164 1.00 42.52 499 ARG A CA 1
ATOM 572 C C . ARG A 1 103 ? 67.041 9.265 33.422 1.00 41.52 499 ARG A C 1
ATOM 573 O O . ARG A 1 103 ? 65.812 9.236 33.470 1.00 40.98 499 ARG A O 1
ATOM 581 N N . ALA A 1 104 ? 67.834 8.941 34.436 1.00 40.76 500 ALA A N 1
ATOM 582 C CA . ALA A 1 104 ? 67.329 8.613 35.754 1.00 39.82 500 ALA A CA 1
ATOM 583 C C . ALA A 1 104 ? 66.375 9.702 36.228 1.00 39.89 500 ALA A C 1
ATOM 584 O O . ALA A 1 104 ? 65.228 9.413 36.589 1.00 39.40 500 ALA A O 1
ATOM 586 N N . THR A 1 105 ? 66.846 10.956 36.174 1.00 40.29 501 THR A N 1
ATOM 587 C CA . THR A 1 105 ? 66.096 12.104 36.662 1.00 40.34 501 THR A CA 1
ATOM 588 C C . THR A 1 105 ? 64.800 12.283 35.900 1.00 40.87 501 THR A C 1
ATOM 589 O O . THR A 1 105 ? 63.756 12.456 36.531 1.00 40.82 501 THR A O 1
ATOM 593 N N . ASP A 1 106 ? 64.864 12.222 34.566 1.00 41.06 502 ASP A N 1
ATOM 594 C CA . ASP A 1 106 ? 63.666 12.271 33.730 1.00 42.16 502 ASP A CA 1
ATOM 595 C C . ASP A 1 106 ? 62.662 11.183 34.100 1.00 42.11 502 ASP A C 1
ATOM 596 O O . ASP A 1 106 ? 61.463 11.450 34.256 1.00 42.56 502 ASP A O 1
ATOM 601 N N . LEU A 1 107 ? 63.156 9.960 34.245 1.00 41.71 503 LEU A N 1
ATOM 602 C CA . LEU A 1 107 ? 62.324 8.834 34.610 1.00 41.20 503 LEU A CA 1
ATOM 603 C C . LEU A 1 107 ? 61.625 9.086 35.933 1.00 40.63 503 LEU A C 1
ATOM 604 O O . LEU A 1 107 ? 60.413 8.988 36.002 1.00 40.71 503 LEU A O 1
ATOM 609 N N . ALA A 1 108 ? 62.375 9.436 36.978 1.00 39.99 504 ALA A N 1
ATOM 610 C CA . ALA A 1 108 ? 61.753 9.724 38.284 1.00 39.48 504 ALA A CA 1
ATOM 611 C C . ALA A 1 108 ? 60.795 10.906 38.178 1.00 39.39 504 ALA A C 1
ATOM 612 O O . ALA A 1 108 ? 59.792 10.990 38.909 1.00 38.96 504 ALA A O 1
ATOM 614 N N . TYR A 1 109 ? 61.102 11.811 37.253 1.00 39.31 505 TYR A N 1
ATOM 615 C CA . TYR A 1 109 ? 60.307 13.011 37.101 1.00 39.60 505 TYR A CA 1
ATOM 616 C C . TYR A 1 109 ? 58.928 12.643 36.560 1.00 39.02 505 TYR A C 1
ATOM 617 O O . TYR A 1 109 ? 57.909 13.218 36.973 1.00 38.41 505 TYR A O 1
ATOM 626 N N . ARG A 1 110 ? 58.912 11.652 35.674 1.00 38.18 506 ARG A N 1
ATOM 627 C CA . ARG A 1 110 ? 57.677 11.143 35.104 1.00 37.71 506 ARG A CA 1
ATOM 628 C C . ARG A 1 110 ? 56.915 10.358 36.164 1.00 36.72 506 ARG A C 1
ATOM 629 O O . ARG A 1 110 ? 55.696 10.499 36.319 1.00 36.60 506 ARG A O 1
ATOM 637 N N . MET A 1 111 ? 57.627 9.534 36.913 1.00 35.89 507 MET A N 1
ATOM 638 C CA . MET A 1 111 ? 56.985 8.810 38.002 1.00 35.42 507 MET A CA 1
ATOM 639 C C . MET A 1 111 ? 56.158 9.765 38.855 1.00 35.19 507 MET A C 1
ATOM 640 O O . MET A 1 111 ? 55.002 9.487 39.144 1.00 34.53 507 MET A O 1
ATOM 645 N N . VAL A 1 112 ? 56.742 10.904 39.219 1.00 35.06 508 VAL A N 1
ATOM 646 C CA . VAL A 1 112 ? 56.083 11.823 40.135 1.00 35.35 508 VAL A CA 1
ATOM 647 C C . VAL A 1 112 ? 55.026 12.696 39.446 1.00 35.46 508 VAL A C 1
ATOM 648 O O . VAL A 1 112 ? 53.947 12.921 39.985 1.00 35.42 508 VAL A O 1
ATOM 652 N N . SER A 1 113 ? 55.325 13.179 38.250 1.00 35.88 509 SER A N 1
ATOM 653 C CA . SER A 1 113 ? 54.500 14.229 37.664 1.00 35.80 509 SER A CA 1
ATOM 654 C C . SER A 1 113 ? 53.580 13.749 36.541 1.00 36.06 509 SER A C 1
ATOM 655 O O . SER A 1 113 ? 52.712 14.507 36.091 1.00 35.84 509 SER A O 1
ATOM 658 N N . MET A 1 114 ? 53.772 12.508 36.083 1.00 36.45 510 MET A N 1
ATOM 659 C CA . MET A 1 114 ? 52.971 11.954 34.985 1.00 37.07 510 MET A CA 1
ATOM 660 C C . MET A 1 114 ? 52.147 10.727 35.382 1.00 36.91 510 MET A C 1
ATOM 661 O O . MET A 1 114 ? 51.024 10.532 34.890 1.00 37.63 510 MET A O 1
ATOM 666 N N . TRP A 1 115 ? 52.726 9.898 36.239 1.00 36.48 511 TRP A N 1
ATOM 667 C CA . TRP A 1 115 ? 52.094 8.686 36.759 1.00 36.41 511 TRP A CA 1
ATOM 668 C C . TRP A 1 115 ? 51.907 8.940 38.266 1.00 36.88 511 TRP A C 1
ATOM 669 O O . TRP A 1 115 ? 52.543 9.810 38.848 1.00 38.01 511 TRP A O 1
ATOM 680 N N . GLY A 1 116 ? 51.013 8.266 38.937 1.00 36.52 512 GLY A N 1
ATOM 681 C CA . GLY A 1 116 ? 50.723 8.788 40.266 1.00 35.74 512 GLY A CA 1
ATOM 682 C C . GLY A 1 116 ? 51.606 8.100 41.264 1.00 35.50 512 GLY A C 1
ATOM 683 O O . GLY A 1 116 ? 51.133 7.652 42.285 1.00 35.07 512 GLY A O 1
ATOM 684 N N . MET A 1 117 ? 52.891 8.011 40.964 1.00 35.82 513 MET A N 1
ATOM 685 C CA . MET A 1 117 ? 53.754 7.054 41.652 1.00 36.17 513 MET A CA 1
ATOM 686 C C . MET A 1 117 ? 54.461 7.541 42.906 1.00 36.76 513 MET A C 1
ATOM 687 O O . MET A 1 117 ? 55.364 6.874 43.387 1.00 37.56 513 MET A O 1
ATOM 692 N N . SER A 1 118 ? 54.040 8.687 43.433 1.00 37.51 514 SER A N 1
ATOM 693 C CA . SER A 1 118 ? 54.548 9.252 44.677 1.00 37.88 514 SER A CA 1
ATOM 694 C C . SER A 1 118 ? 53.409 9.471 45.667 1.00 38.93 514 SER A C 1
ATOM 695 O O . SER A 1 118 ? 52.382 10.052 45.335 1.00 38.63 514 SER A O 1
ATOM 698 N N . ASP A 1 119 ? 53.589 9.034 46.903 1.00 40.80 515 ASP A N 1
ATOM 699 C CA . ASP A 1 119 ? 52.550 9.235 47.904 1.00 42.19 515 ASP A CA 1
ATOM 700 C C . ASP A 1 119 ? 52.339 10.696 48.259 1.00 42.75 515 ASP A C 1
ATOM 701 O O . ASP A 1 119 ? 51.201 11.166 48.304 1.00 43.47 515 ASP A O 1
ATOM 706 N N . LYS A 1 120 ? 53.418 11.432 48.486 1.00 43.07 516 LYS A N 1
ATOM 707 C CA . LYS A 1 120 ? 53.272 12.848 48.798 1.00 43.48 516 LYS A CA 1
ATOM 708 C C . LYS A 1 120 ? 52.452 13.560 47.700 1.00 42.79 516 LYS A C 1
ATOM 709 O O . LYS A 1 120 ? 51.389 14.106 48.000 1.00 43.03 516 LYS A O 1
ATOM 715 N N . VAL A 1 121 ? 52.900 13.496 46.439 1.00 41.75 517 VAL A N 1
ATOM 716 C CA . VAL A 1 121 ? 52.235 14.223 45.330 1.00 40.69 517 VAL A CA 1
ATOM 717 C C . VAL A 1 121 ? 50.856 13.668 44.958 1.00 40.25 517 VAL A C 1
ATOM 718 O O . VAL A 1 121 ? 49.907 14.424 44.734 1.00 40.10 517 VAL A O 1
ATOM 722 N N . GLY A 1 122 ? 50.735 12.351 44.921 1.00 39.81 518 GLY A N 1
ATOM 723 C CA . GLY A 1 122 ? 49.444 11.731 44.649 1.00 39.58 518 GLY A CA 1
ATOM 724 C C . GLY A 1 122 ? 49.160 11.533 43.179 1.00 39.64 518 GLY A C 1
ATOM 725 O O . GLY A 1 122 ? 49.942 11.976 42.333 1.00 39.07 518 GLY A O 1
ATOM 726 N N . PRO A 1 123 ? 48.013 10.893 42.861 1.00 40.18 519 PRO A N 1
ATOM 727 C CA . PRO A 1 123 ? 47.629 10.474 41.486 1.00 40.74 519 PRO A CA 1
ATOM 728 C C . PRO A 1 123 ? 47.287 11.651 40.548 1.00 41.43 519 PRO A C 1
ATOM 729 O O . PRO A 1 123 ? 46.453 11.546 39.653 1.00 41.39 519 PRO A O 1
ATOM 733 N N . ILE A 1 124 ? 48.002 12.743 40.769 1.00 42.72 520 ILE A N 1
ATOM 734 C CA . ILE A 1 124 ? 47.828 14.039 40.140 1.00 43.68 520 ILE A CA 1
ATOM 735 C C . ILE A 1 124 ? 48.811 14.043 39.008 1.00 44.15 520 ILE A C 1
ATOM 736 O O . ILE A 1 124 ? 49.893 13.486 39.124 1.00 44.19 520 ILE A O 1
ATOM 741 N N . ALA A 1 125 ? 48.444 14.676 37.913 1.00 45.45 521 ALA A N 1
ATOM 742 C CA . ALA A 1 125 ? 49.318 14.738 36.755 1.00 46.50 521 ALA A CA 1
ATOM 743 C C . ALA A 1 125 ? 49.535 16.192 36.353 1.00 47.70 521 ALA A C 1
ATOM 744 O O . ALA A 1 125 ? 48.592 16.930 36.097 1.00 48.17 521 ALA A O 1
ATOM 746 N N . ILE A 1 126 ? 50.790 16.606 36.324 1.00 49.27 522 ILE A N 1
ATOM 747 C CA . ILE A 1 126 ? 51.140 17.957 35.936 1.00 50.81 522 ILE A CA 1
ATOM 748 C C . ILE A 1 126 ? 50.792 18.174 34.478 1.00 51.73 522 ILE A C 1
ATOM 749 O O . ILE A 1 126 ? 51.209 17.402 33.608 1.00 51.77 522 ILE A O 1
ATOM 754 N N . ARG A 1 127 ? 50.017 19.226 34.231 1.00 52.91 523 ARG A N 1
ATOM 755 C CA . ARG A 1 127 ? 49.637 19.626 32.881 1.00 54.11 523 ARG A CA 1
ATOM 756 C C . ARG A 1 127 ? 50.892 19.984 32.075 1.00 54.60 523 ARG A C 1
ATOM 757 O O . ARG A 1 127 ? 51.346 21.133 32.085 1.00 54.64 523 ARG A O 1
ATOM 765 N N . ARG A 1 128 ? 51.444 18.974 31.392 1.00 55.19 524 ARG A N 1
ATOM 766 C CA . ARG A 1 128 ? 52.762 19.069 30.744 1.00 55.53 524 ARG A CA 1
ATOM 767 C C . ARG A 1 128 ? 52.676 19.695 29.352 1.00 55.54 524 ARG A C 1
ATOM 768 O O . ARG A 1 128 ? 51.931 20.658 29.137 1.00 55.78 524 ARG A O 1
ATOM 770 N N . THR A 1 139 ? 56.476 21.258 28.650 1.00 63.32 535 THR A N 1
ATOM 771 C CA . THR A 1 139 ? 56.504 22.314 29.665 1.00 63.30 535 THR A CA 1
ATOM 772 C C . THR A 1 139 ? 55.300 22.245 30.608 1.00 62.87 535 THR A C 1
ATOM 773 O O . THR A 1 139 ? 54.140 22.228 30.157 1.00 62.67 535 THR A O 1
ATOM 777 N N . ALA A 1 140 ? 55.583 22.245 31.915 1.00 62.09 536 ALA A N 1
ATOM 778 C CA . ALA A 1 140 ? 54.554 22.474 32.922 1.00 61.31 536 ALA A CA 1
ATOM 779 C C . ALA A 1 140 ? 53.841 23.785 32.588 1.00 60.90 536 ALA A C 1
ATOM 780 O O . ALA A 1 140 ? 54.475 24.751 32.157 1.00 60.99 536 ALA A O 1
ATOM 782 N N . VAL A 1 141 ? 52.522 23.807 32.748 1.00 60.28 537 VAL A N 1
ATOM 783 C CA . VAL A 1 141 ? 51.747 25.004 32.442 1.00 59.78 537 VAL A CA 1
ATOM 784 C C . VAL A 1 141 ? 50.907 25.425 33.643 1.00 59.05 537 VAL A C 1
ATOM 785 O O . VAL A 1 141 ? 50.045 24.666 34.112 1.00 59.02 537 VAL A O 1
ATOM 789 N N . ASP A 1 142 ? 51.185 26.636 34.134 1.00 57.86 538 ASP A N 1
ATOM 790 C CA . ASP A 1 142 ? 50.435 27.246 35.232 1.00 56.55 538 ASP A CA 1
ATOM 791 C C . ASP A 1 142 ? 50.388 26.362 36.492 1.00 55.47 538 ASP A C 1
ATOM 792 O O . ASP A 1 142 ? 49.356 26.247 37.161 1.00 55.51 538 ASP A O 1
ATOM 794 N N . THR A 1 143 ? 51.517 25.723 36.789 1.00 53.98 539 THR A N 1
ATOM 795 C CA . THR A 1 143 ? 51.691 24.966 38.026 1.00 52.35 539 THR A CA 1
ATOM 796 C C . THR A 1 143 ? 52.287 25.927 39.045 1.00 51.00 539 THR A C 1
ATOM 797 O O . THR A 1 143 ? 53.133 26.755 38.694 1.00 50.77 539 THR A O 1
ATOM 801 N N . SER A 1 144 ? 51.849 25.816 40.297 1.00 49.30 540 SER A N 1
ATOM 802 C CA . SER A 1 144 ? 52.376 26.660 41.363 1.00 47.81 540 SER A CA 1
ATOM 803 C C . SER A 1 144 ? 53.833 26.349 41.684 1.00 46.86 540 SER A C 1
ATOM 804 O O . SER A 1 144 ? 54.279 25.215 41.526 1.00 46.49 540 SER A O 1
ATOM 807 N N . PRO A 1 145 ? 54.588 27.371 42.116 1.00 46.09 541 PRO A N 1
ATOM 808 C CA . PRO A 1 145 ? 55.929 27.144 42.634 1.00 45.32 541 PRO A CA 1
ATOM 809 C C . PRO A 1 145 ? 55.938 26.102 43.753 1.00 44.59 541 PRO A C 1
ATOM 810 O O . PRO A 1 145 ? 56.872 25.313 43.837 1.00 44.77 541 PRO A O 1
ATOM 814 N N . ASP A 1 146 ? 54.912 26.097 44.599 1.00 43.72 542 ASP A N 1
ATOM 815 C CA . ASP A 1 146 ? 54.819 25.104 45.657 1.00 43.30 542 ASP A CA 1
ATOM 816 C C . ASP A 1 146 ? 54.826 23.681 45.124 1.00 42.76 542 ASP A C 1
ATOM 817 O O . ASP A 1 146 ? 55.504 22.817 45.691 1.00 43.26 542 ASP A O 1
ATOM 822 N N . LEU A 1 147 ? 54.069 23.432 44.054 1.00 41.45 543 LEU A N 1
ATOM 823 C CA . LEU A 1 147 ? 53.963 22.090 43.504 1.00 40.41 543 LEU A CA 1
ATOM 824 C C . LEU A 1 147 ? 55.297 21.656 42.919 1.00 39.88 543 LEU A C 1
ATOM 825 O O . LEU A 1 147 ? 55.714 20.519 43.136 1.00 39.74 543 LEU A O 1
ATOM 830 N N . LEU A 1 148 ? 55.963 22.556 42.191 1.00 39.36 544 LEU A N 1
ATOM 831 C CA . LEU A 1 148 ? 57.248 22.234 41.560 1.00 39.28 544 LEU A CA 1
ATOM 832 C C . LEU A 1 148 ? 58.250 21.797 42.620 1.00 39.24 544 LEU A C 1
ATOM 833 O O . LEU A 1 148 ? 58.983 20.818 42.430 1.00 39.06 544 LEU A O 1
ATOM 838 N N . ARG A 1 149 ? 58.252 22.521 43.739 1.00 38.85 545 ARG A N 1
ATOM 839 C CA . ARG A 1 149 ? 59.098 22.206 44.876 1.00 38.89 545 ARG A CA 1
ATOM 840 C C . ARG A 1 149 ? 58.815 20.812 45.444 1.00 38.85 545 ARG A C 1
ATOM 841 O O . ARG A 1 149 ? 59.747 20.059 45.714 1.00 38.49 545 ARG A O 1
ATOM 849 N N . GLU A 1 150 ? 57.537 20.473 45.622 1.00 39.37 546 GLU A N 1
ATOM 850 C CA . GLU A 1 150 ? 57.148 19.144 46.090 1.00 40.25 546 GLU A CA 1
ATOM 851 C C . GLU A 1 150 ? 57.664 18.088 45.125 1.00 40.03 546 GLU A C 1
ATOM 852 O O . GLU A 1 150 ? 58.229 17.079 45.549 1.00 40.44 546 GLU A O 1
ATOM 858 N N . ILE A 1 151 ? 57.476 18.341 43.829 1.00 39.57 547 ILE A N 1
ATOM 859 C CA . ILE A 1 151 ? 57.902 17.431 42.784 1.00 39.27 547 ILE A CA 1
ATOM 860 C C . ILE A 1 151 ? 59.410 17.250 42.834 1.00 39.34 547 ILE A C 1
ATOM 861 O O . ILE A 1 151 ? 59.900 16.129 42.780 1.00 40.05 547 ILE A O 1
ATOM 866 N N . ASP A 1 152 ? 60.142 18.354 42.937 1.00 39.19 548 ASP A N 1
ATOM 867 C CA . ASP A 1 152 ? 61.590 18.312 42.941 1.00 39.41 548 ASP A CA 1
ATOM 868 C C . ASP A 1 152 ? 62.098 17.495 44.122 1.00 39.83 548 ASP A C 1
ATOM 869 O O . ASP A 1 152 ? 62.978 16.645 43.960 1.00 39.95 548 ASP A O 1
ATOM 874 N N . GLU A 1 153 ? 61.517 17.739 45.299 1.00 40.24 549 GLU A N 1
ATOM 875 C CA . GLU A 1 153 ? 61.813 16.966 46.505 1.00 40.68 549 GLU A CA 1
ATOM 876 C C . GLU A 1 153 ? 61.601 15.455 46.312 1.00 40.64 549 GLU A C 1
ATOM 877 O O . GLU A 1 153 ? 62.451 14.645 46.690 1.00 41.01 549 GLU A O 1
ATOM 883 N N . GLU A 1 154 ? 60.481 15.082 45.700 1.00 40.28 550 GLU A N 1
ATOM 884 C CA . GLU A 1 154 ? 60.178 13.679 45.478 1.00 40.03 550 GLU A CA 1
ATOM 885 C C . GLU A 1 154 ? 61.080 13.059 44.432 1.00 39.74 550 GLU A C 1
ATOM 886 O O . GLU A 1 154 ? 61.496 11.899 44.592 1.00 40.02 550 GLU A O 1
ATOM 892 N N . VAL A 1 155 ? 61.378 13.804 43.362 1.00 38.82 551 VAL A N 1
ATOM 893 C CA . VAL A 1 155 ? 62.362 13.323 42.397 1.00 38.04 551 VAL A CA 1
ATOM 894 C C . VAL A 1 155 ? 63.665 13.069 43.156 1.00 38.07 551 VAL A C 1
ATOM 895 O O . VAL A 1 155 ? 64.243 11.977 43.060 1.00 37.82 551 VAL A O 1
ATOM 899 N N . LYS A 1 156 ? 64.087 14.050 43.957 1.00 38.25 552 LYS A N 1
ATOM 900 C CA . LYS A 1 156 ? 65.301 13.900 44.768 1.00 38.69 552 LYS A CA 1
ATOM 901 C C . LYS A 1 156 ? 65.267 12.690 45.702 1.00 38.85 552 LYS A C 1
ATOM 902 O O . LYS A 1 156 ? 66.283 12.021 45.866 1.00 38.85 552 LYS A O 1
ATOM 908 N N . ARG A 1 157 ? 64.110 12.387 46.287 1.00 39.35 553 ARG A N 1
ATOM 909 C CA . ARG A 1 157 ? 63.994 11.211 47.162 1.00 40.06 553 ARG A CA 1
ATOM 910 C C . ARG A 1 157 ? 64.197 9.886 46.418 1.00 39.37 553 ARG A C 1
ATOM 911 O O . ARG A 1 157 ? 65.019 9.066 46.817 1.00 39.23 553 ARG A O 1
ATOM 919 N N . ILE A 1 158 ? 63.464 9.692 45.329 1.00 38.96 554 ILE A N 1
ATOM 920 C CA . ILE A 1 158 ? 63.614 8.481 44.521 1.00 38.87 554 ILE A CA 1
ATOM 921 C C . ILE A 1 158 ? 65.076 8.223 44.154 1.00 38.96 554 ILE A C 1
ATOM 922 O O . ILE A 1 158 ? 65.601 7.101 44.326 1.00 38.84 554 ILE A O 1
ATOM 927 N N . ILE A 1 159 ? 65.732 9.275 43.671 1.00 38.79 555 ILE A N 1
ATOM 928 C CA . ILE A 1 159 ? 67.082 9.137 43.143 1.00 38.31 555 ILE A CA 1
ATOM 929 C C . ILE A 1 159 ? 68.095 8.864 44.264 1.00 38.14 555 ILE A C 1
ATOM 930 O O . ILE A 1 159 ? 68.868 7.904 44.184 1.00 37.94 555 ILE A O 1
ATOM 935 N N . THR A 1 160 ? 68.043 9.675 45.317 1.00 37.66 556 THR A N 1
ATOM 936 C CA . THR A 1 160 ? 68.837 9.453 46.516 1.00 37.53 556 THR A CA 1
ATOM 937 C C . THR A 1 160 ? 68.718 8.016 47.032 1.00 36.92 556 THR A C 1
ATOM 938 O O . THR A 1 160 ? 69.712 7.364 47.320 1.00 36.86 556 THR A O 1
ATOM 942 N N . GLU A 1 161 ? 67.495 7.519 47.134 1.00 36.81 557 GLU A N 1
ATOM 943 C CA . GLU A 1 161 ? 67.258 6.168 47.611 1.00 36.28 557 GLU A CA 1
ATOM 944 C C . GLU A 1 161 ? 67.943 5.144 46.699 1.00 36.23 557 GLU A C 1
ATOM 945 O O . GLU A 1 161 ? 68.706 4.300 47.156 1.00 35.65 557 GLU A O 1
ATOM 947 N N . GLN A 1 162 ? 67.678 5.230 45.396 1.00 36.27 558 GLN A N 1
ATOM 948 C CA . GLN A 1 162 ? 68.225 4.259 44.480 1.00 35.81 558 GLN A CA 1
ATOM 949 C C . GLN A 1 162 ? 69.730 4.399 44.385 1.00 36.27 558 GLN A C 1
ATOM 950 O O . GLN A 1 162 ? 70.447 3.390 44.276 1.00 35.96 558 GLN A O 1
ATOM 956 N N . TYR A 1 163 ? 70.220 5.633 44.477 1.00 36.67 559 TYR A N 1
ATOM 957 C CA . TYR A 1 163 ? 71.657 5.832 44.432 1.00 37.54 559 TYR A CA 1
ATOM 958 C C . TYR A 1 163 ? 72.352 5.115 45.573 1.00 38.15 559 TYR A C 1
ATOM 959 O O . TYR A 1 163 ? 73.344 4.441 45.369 1.00 38.24 559 TYR A O 1
ATOM 968 N N . GLU A 1 164 ? 71.804 5.256 46.767 1.00 39.06 560 GLU A N 1
ATOM 969 C CA . GLU A 1 164 ? 72.304 4.575 47.934 1.00 40.00 560 GLU A CA 1
ATOM 970 C C . GLU A 1 164 ? 72.258 3.061 47.770 1.00 40.01 560 GLU A C 1
ATOM 971 O O . GLU A 1 164 ? 73.169 2.362 48.188 1.00 40.31 560 GLU A O 1
ATOM 977 N N . LYS A 1 165 ? 71.197 2.563 47.149 1.00 40.36 561 LYS A N 1
ATOM 978 C CA . LYS A 1 165 ? 71.048 1.143 46.885 1.00 40.65 561 LYS A CA 1
ATOM 979 C C . LYS A 1 165 ? 72.178 0.651 45.975 1.00 40.98 561 LYS A C 1
ATOM 980 O O . LYS A 1 165 ? 72.881 -0.310 46.300 1.00 41.00 561 LYS A O 1
ATOM 986 N N . ALA A 1 166 ? 72.344 1.329 44.838 1.00 40.96 562 ALA A N 1
ATOM 987 C CA . ALA A 1 166 ? 73.397 1.028 43.875 1.00 40.51 562 ALA A CA 1
ATOM 988 C C . ALA A 1 166 ? 74.790 0.952 44.529 1.00 40.45 562 ALA A C 1
ATOM 989 O O . ALA A 1 166 ? 75.499 -0.040 44.364 1.00 40.49 562 ALA A O 1
ATOM 991 N N . LYS A 1 167 ? 75.161 1.987 45.281 1.00 40.11 563 LYS A N 1
ATOM 992 C CA . LYS A 1 167 ? 76.428 2.023 46.014 1.00 40.05 563 LYS A CA 1
ATOM 993 C C . LYS A 1 167 ? 76.614 0.839 46.960 1.00 40.01 563 LYS A C 1
ATOM 994 O O . LYS A 1 167 ? 77.644 0.165 46.915 1.00 39.89 563 LYS A O 1
ATOM 1000 N N . ALA A 1 168 ? 75.611 0.600 47.807 1.00 40.16 564 ALA A N 1
ATOM 1001 C CA . ALA A 1 168 ? 75.573 -0.539 48.728 1.00 40.05 564 ALA A CA 1
ATOM 1002 C C . ALA A 1 168 ? 75.888 -1.863 48.045 1.00 40.34 564 ALA A C 1
ATOM 1003 O O . ALA A 1 168 ? 76.620 -2.691 48.603 1.00 40.46 564 ALA A O 1
ATOM 1005 N N . ILE A 1 169 ? 75.337 -2.052 46.842 1.00 40.69 565 ILE A N 1
ATOM 1006 C CA . ILE A 1 169 ? 75.492 -3.297 46.089 1.00 40.96 565 ILE A CA 1
ATOM 1007 C C . ILE A 1 169 ? 76.904 -3.406 45.552 1.00 41.79 565 ILE A C 1
ATOM 1008 O O . ILE A 1 169 ? 77.510 -4.477 45.572 1.00 41.70 565 ILE A O 1
ATOM 1013 N N . VAL A 1 170 ? 77.425 -2.280 45.082 1.00 43.14 566 VAL A N 1
ATOM 1014 C CA . VAL A 1 170 ? 78.777 -2.230 44.541 1.00 44.28 566 VAL A CA 1
ATOM 1015 C C . VAL A 1 170 ? 79.750 -2.496 45.667 1.00 44.40 566 VAL A C 1
ATOM 1016 O O . VAL A 1 170 ? 80.692 -3.249 45.503 1.00 44.29 566 VAL A O 1
ATOM 1020 N N . GLU A 1 171 ? 79.488 -1.872 46.808 1.00 45.36 567 GLU A N 1
ATOM 1021 C CA . GLU A 1 171 ? 80.253 -2.064 48.025 1.00 46.34 567 GLU A CA 1
ATOM 1022 C C . GLU A 1 171 ? 80.258 -3.542 48.372 1.00 46.64 567 GLU A C 1
ATOM 1023 O O . GLU A 1 171 ? 81.322 -4.169 48.459 1.00 46.77 567 GLU A O 1
ATOM 1029 N N . GLU A 1 172 ? 79.059 -4.100 48.523 1.00 47.12 568 GLU A N 1
ATOM 1030 C CA . GLU A 1 172 ? 78.887 -5.502 48.894 1.00 47.51 568 GLU A CA 1
ATOM 1031 C C . GLU A 1 172 ? 79.538 -6.467 47.916 1.00 47.52 568 GLU A C 1
ATOM 1032 O O . GLU A 1 172 ? 79.917 -7.557 48.314 1.00 47.71 568 GLU A O 1
ATOM 1038 N N . TYR A 1 173 ? 79.669 -6.067 46.651 1.00 47.57 569 TYR A N 1
ATOM 1039 C CA . TYR A 1 173 ? 80.296 -6.912 45.639 1.00 47.57 569 TYR A CA 1
ATOM 1040 C C . TYR A 1 173 ? 81.574 -6.314 45.092 1.00 47.80 569 TYR A C 1
ATOM 1041 O O . TYR A 1 173 ? 81.919 -6.529 43.931 1.00 47.83 569 TYR A O 1
ATOM 1050 N N . LYS A 1 174 ? 82.292 -5.570 45.927 1.00 48.11 570 LYS A N 1
ATOM 1051 C CA . LYS A 1 174 ? 83.508 -4.910 45.462 1.00 48.21 570 LYS A CA 1
ATOM 1052 C C . LYS A 1 174 ? 84.502 -5.943 44.935 1.00 48.25 570 LYS A C 1
ATOM 1053 O O . LYS A 1 174 ? 85.042 -5.786 43.839 1.00 48.16 570 LYS A O 1
ATOM 1059 N N . GLU A 1 175 ? 84.699 -7.013 45.709 1.00 48.48 571 GLU A N 1
ATOM 1060 C CA . GLU A 1 175 ? 85.723 -8.027 45.423 1.00 48.48 571 GLU A CA 1
ATOM 1061 C C . GLU A 1 175 ? 85.552 -8.678 44.052 1.00 48.58 571 GLU A C 1
ATOM 1062 O O . GLU A 1 175 ? 86.409 -8.493 43.190 1.00 48.65 571 GLU A O 1
ATOM 1064 N N . PRO A 1 176 ? 84.428 -9.396 43.820 1.00 48.89 572 PRO A N 1
ATOM 1065 C CA . PRO A 1 176 ? 84.248 -10.023 42.502 1.00 49.18 572 PRO A CA 1
ATOM 1066 C C . PRO A 1 176 ? 84.210 -9.020 41.343 1.00 49.53 572 PRO A C 1
ATOM 1067 O O . PRO A 1 176 ? 84.524 -9.386 40.215 1.00 49.58 572 PRO A O 1
ATOM 1071 N N . LEU A 1 177 ? 83.824 -7.777 41.622 1.00 49.83 573 LEU A N 1
ATOM 1072 C CA . LEU A 1 177 ? 83.738 -6.757 40.584 1.00 50.53 573 LEU A CA 1
ATOM 1073 C C . LEU A 1 177 ? 85.140 -6.341 40.112 1.00 51.14 573 LEU A C 1
ATOM 1074 O O . LEU A 1 177 ? 85.364 -6.131 38.911 1.00 51.09 573 LEU A O 1
ATOM 1079 N N . LYS A 1 178 ? 86.081 -6.236 41.053 1.00 51.68 574 LYS A N 1
ATOM 1080 C CA . LYS A 1 178 ? 87.464 -5.958 40.695 1.00 52.29 574 LYS A CA 1
ATOM 1081 C C . LYS A 1 178 ? 87.921 -6.981 39.672 1.00 52.59 574 LYS A C 1
ATOM 1082 O O . LYS A 1 178 ? 88.477 -6.622 38.631 1.00 52.47 574 LYS A O 1
ATOM 1088 N N . ALA A 1 179 ? 87.634 -8.249 39.965 1.00 52.99 575 ALA A N 1
ATOM 1089 C CA . ALA A 1 179 ? 88.039 -9.360 39.120 1.00 53.50 575 ALA A CA 1
ATOM 1090 C C . ALA A 1 179 ? 87.448 -9.214 37.726 1.00 54.08 575 ALA A C 1
ATOM 1091 O O . ALA A 1 179 ? 88.133 -9.474 36.724 1.00 54.27 575 ALA A O 1
ATOM 1093 N N . VAL A 1 180 ? 86.191 -8.772 37.664 1.00 54.54 576 VAL A N 1
ATOM 1094 C CA . VAL A 1 180 ? 85.548 -8.507 36.385 1.00 55.10 576 VAL A CA 1
ATOM 1095 C C . VAL A 1 180 ? 86.311 -7.408 35.670 1.00 55.49 576 VAL A C 1
ATOM 1096 O O . VAL A 1 180 ? 86.620 -7.540 34.493 1.00 55.91 576 VAL A O 1
ATOM 1100 N N . VAL A 1 181 ? 86.634 -6.347 36.401 1.00 55.98 577 VAL A N 1
ATOM 1101 C CA . VAL A 1 181 ? 87.303 -5.179 35.841 1.00 56.58 577 VAL A CA 1
ATOM 1102 C C . VAL A 1 181 ? 88.688 -5.531 35.295 1.00 57.26 577 VAL A C 1
ATOM 1103 O O . VAL A 1 181 ? 89.071 -5.062 34.212 1.00 57.36 577 VAL A O 1
ATOM 1107 N N . LYS A 1 182 ? 89.420 -6.367 36.032 1.00 58.01 578 LYS A N 1
ATOM 1108 C CA . LYS A 1 182 ? 90.745 -6.833 35.606 1.00 58.64 578 LYS A CA 1
ATOM 1109 C C . LYS A 1 182 ? 90.672 -7.513 34.246 1.00 59.12 578 LYS A C 1
ATOM 1110 O O . LYS A 1 182 ? 91.447 -7.183 33.352 1.00 59.64 578 LYS A O 1
ATOM 1112 N N . LYS A 1 183 ? 89.728 -8.438 34.083 1.00 59.60 579 LYS A N 1
ATOM 1113 C CA . LYS A 1 183 ? 89.512 -9.082 32.789 1.00 60.27 579 LYS A CA 1
ATOM 1114 C C . LYS A 1 183 ? 89.031 -8.079 31.737 1.00 60.88 579 LYS A C 1
ATOM 1115 O O . LYS A 1 183 ? 89.387 -8.185 30.558 1.00 60.94 579 LYS A O 1
ATOM 1117 N N . LEU A 1 184 ? 88.240 -7.097 32.164 1.00 61.63 580 LEU A N 1
ATOM 1118 C CA . LEU A 1 184 ? 87.711 -6.096 31.241 1.00 62.41 580 LEU A CA 1
ATOM 1119 C C . LEU A 1 184 ? 88.857 -5.297 30.630 1.00 62.90 580 LEU A C 1
ATOM 1120 O O . LEU A 1 184 ? 88.980 -5.204 29.404 1.00 62.61 580 LEU A O 1
ATOM 1125 N N . LEU A 1 185 ? 89.699 -4.751 31.506 1.00 63.54 581 LEU A N 1
ATOM 1126 C CA . LEU A 1 185 ? 90.869 -3.989 31.103 1.00 64.23 581 LEU A CA 1
ATOM 1127 C C . LEU A 1 185 ? 91.810 -4.819 30.246 1.00 64.94 581 LEU A C 1
ATOM 1128 O O . LEU A 1 185 ? 92.430 -4.297 29.316 1.00 65.00 581 LEU A O 1
ATOM 1133 N N . GLU A 1 186 ? 91.908 -6.109 30.566 1.00 65.72 582 GLU A N 1
ATOM 1134 C CA . GLU A 1 186 ? 92.763 -7.041 29.835 1.00 66.53 582 GLU A CA 1
ATOM 1135 C C . GLU A 1 186 ? 92.257 -7.323 28.412 1.00 66.56 582 GLU A C 1
ATOM 1136 O O . GLU A 1 186 ? 93.010 -7.180 27.454 1.00 66.77 582 GLU A O 1
ATOM 1142 N N . LYS A 1 187 ? 90.991 -7.7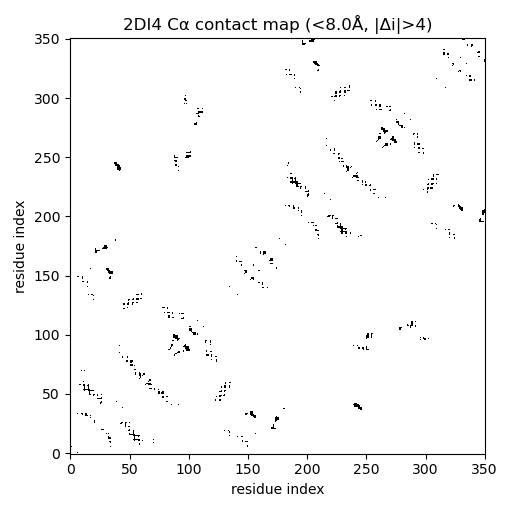09 28.269 1.00 66.69 583 LYS A N 1
ATOM 1143 C CA . LYS A 1 187 ? 90.477 -8.129 26.964 1.00 66.78 583 LYS A CA 1
ATOM 1144 C C . LYS A 1 187 ? 89.652 -7.073 26.206 1.00 66.94 583 LYS A C 1
ATOM 1145 O O . LYS A 1 187 ? 89.328 -7.270 25.031 1.00 67.00 583 LYS A O 1
ATOM 1147 N N . GLU A 1 188 ? 89.446 -5.907 26.816 1.00 67.16 584 GLU A N 1
ATOM 1148 C CA . GLU A 1 188 ? 88.686 -4.796 26.201 1.00 67.31 584 GLU A CA 1
ATOM 1149 C C . GLU A 1 188 ? 87.173 -5.029 26.005 1.00 67.42 584 GLU A C 1
ATOM 1150 O O . GLU A 1 188 ? 86.398 -4.052 25.843 1.00 67.55 584 GLU A O 1
ATOM 1152 N N . THR A 1 189 ? 86.734 -6.239 25.836 1.00 67.36 585 THR A N 1
ATOM 1153 C CA . THR A 1 189 ? 85.297 -6.528 25.755 1.00 67.30 585 THR A CA 1
ATOM 1154 C C . THR A 1 189 ? 84.945 -7.869 26.383 1.00 67.11 585 THR A C 1
ATOM 1155 O O . THR A 1 189 ? 85.555 -8.893 26.079 1.00 67.05 585 THR A O 1
ATOM 1159 N N . ILE A 1 190 ? 8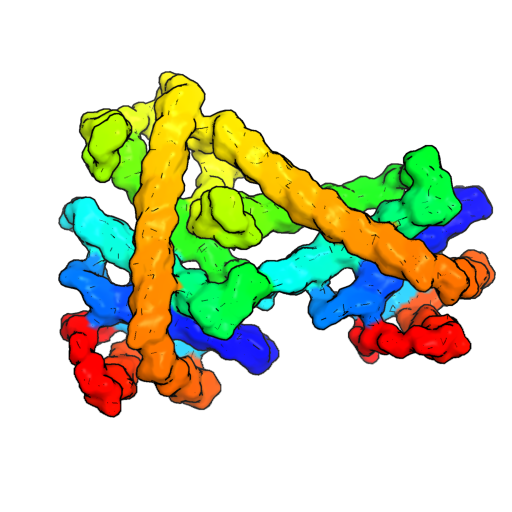3.951 -7.835 27.266 1.00 66.92 586 ILE A N 1
ATOM 1160 C CA . ILE A 1 190 ? 83.480 -9.012 27.979 1.00 66.79 586 ILE A CA 1
ATOM 1161 C C . ILE A 1 190 ? 82.016 -9.280 27.622 1.00 66.54 586 ILE A C 1
ATOM 1162 O O . ILE A 1 190 ? 81.281 -8.360 27.251 1.00 66.94 586 ILE A O 1
ATOM 1167 N N . THR A 1 191 ? 81.611 -10.545 27.715 1.00 65.93 587 THR A N 1
ATOM 1168 C CA . THR A 1 191 ? 80.208 -10.942 27.622 1.00 65.22 587 THR A CA 1
ATOM 1169 C C . THR A 1 191 ? 79.641 -11.103 29.033 1.00 64.74 587 THR A C 1
ATOM 1170 O O . THR A 1 191 ? 80.394 -11.383 29.970 1.00 64.47 587 THR A O 1
ATOM 1174 N N . CYS A 1 192 ? 78.321 -10.948 29.182 1.00 64.15 588 CYS A N 1
ATOM 1175 C CA . CYS A 1 192 ? 77.655 -11.157 30.474 1.00 63.79 588 CYS A CA 1
ATOM 1176 C C . CYS A 1 192 ? 78.059 -12.516 31.053 1.00 63.16 588 CYS A C 1
ATOM 1177 O O . CYS A 1 192 ? 78.254 -12.646 32.260 1.00 63.05 588 CYS A O 1
ATOM 1180 N N . GLU A 1 193 ? 78.166 -13.517 30.175 1.00 62.58 589 GLU A N 1
ATOM 1181 C CA . GLU A 1 193 ? 78.529 -14.882 30.551 1.00 62.14 589 GLU A CA 1
ATOM 1182 C C . GLU A 1 193 ? 79.792 -14.915 31.402 1.00 61.56 589 GLU A C 1
ATOM 1183 O O . GLU A 1 193 ? 79.778 -15.444 32.515 1.00 61.61 589 GLU A O 1
ATOM 1189 N N . GLU A 1 194 ? 80.870 -14.328 30.882 1.00 60.63 590 GLU A N 1
ATOM 1190 C CA . GLU A 1 194 ? 82.134 -14.230 31.614 1.00 59.71 590 GLU A CA 1
ATOM 1191 C C . GLU A 1 194 ? 81.944 -13.488 32.937 1.00 58.86 590 GLU A C 1
ATOM 1192 O O . GLU A 1 194 ? 82.464 -13.911 33.966 1.00 58.71 590 GLU A O 1
ATOM 1198 N N . PHE A 1 195 ? 81.181 -12.395 32.896 1.00 57.89 591 PHE A N 1
ATOM 1199 C CA . PHE A 1 195 ? 80.869 -11.584 34.073 1.00 57.05 591 PHE A CA 1
ATOM 1200 C C . PHE A 1 195 ? 80.247 -12.451 35.165 1.00 56.74 591 PHE A C 1
ATOM 1201 O O . PHE A 1 195 ? 80.674 -12.408 36.322 1.00 56.82 591 PHE A O 1
ATOM 1209 N N . VAL A 1 196 ? 79.248 -13.240 34.782 1.00 56.24 592 VAL A N 1
ATOM 1210 C CA . VAL A 1 196 ? 78.575 -14.158 35.692 1.00 55.94 592 VAL A CA 1
ATOM 1211 C C . VAL A 1 196 ? 79.512 -15.295 36.101 1.00 55.94 592 VAL A C 1
ATOM 1212 O O . VAL A 1 196 ? 79.483 -15.752 37.247 1.00 55.86 592 VAL A O 1
ATOM 1216 N N . GLU A 1 197 ? 80.342 -15.739 35.155 1.00 55.76 593 GLU A N 1
ATOM 1217 C CA . GLU A 1 197 ? 81.321 -16.788 35.405 1.00 55.65 593 GLU A CA 1
ATOM 1218 C C . GLU A 1 197 ? 82.207 -16.438 36.604 1.00 55.21 593 GLU A C 1
ATOM 1219 O O . GLU A 1 197 ? 82.461 -17.293 37.461 1.00 55.39 593 GLU A O 1
ATOM 1225 N N . VAL A 1 198 ? 82.661 -15.187 36.664 1.00 54.46 594 VAL A N 1
ATOM 1226 C CA . VAL A 1 198 ? 83.498 -14.714 37.764 1.00 54.03 594 VAL A CA 1
ATOM 1227 C C . VAL A 1 198 ? 82.677 -14.684 39.043 1.00 53.98 594 VAL A C 1
ATOM 1228 O O . VAL A 1 198 ? 83.152 -15.035 40.125 1.00 53.69 594 VAL A O 1
ATOM 1232 N N . PHE A 1 199 ? 81.424 -14.275 38.905 1.00 54.13 595 PHE A N 1
ATOM 1233 C CA . PHE A 1 199 ? 80.553 -14.142 40.058 1.00 54.23 595 PHE A CA 1
ATOM 1234 C C . PHE A 1 199 ? 80.164 -15.483 40.677 1.00 54.17 595 PHE A C 1
ATOM 1235 O O . PHE A 1 199 ? 80.151 -15.615 41.900 1.00 54.18 595 PHE A O 1
ATOM 1243 N N . LYS A 1 200 ? 79.880 -16.483 39.844 1.00 54.23 596 LYS A N 1
ATOM 1244 C CA . LYS A 1 200 ? 79.613 -17.838 40.343 1.00 54.47 596 LYS A CA 1
ATOM 1245 C C . LYS A 1 200 ? 80.837 -18.396 41.081 1.00 54.59 596 LYS A C 1
ATOM 1246 O O . LYS A 1 200 ? 80.695 -19.089 42.091 1.00 54.57 596 LYS A O 1
ATOM 1248 N N . LEU A 1 201 ? 82.030 -18.063 40.582 1.00 54.66 597 LEU A N 1
ATOM 1249 C CA . LEU A 1 201 ? 83.293 -18.448 41.216 1.00 54.72 597 LEU A CA 1
ATOM 1250 C C . LEU A 1 201 ? 83.440 -17.878 42.624 1.00 55.02 597 LEU A C 1
ATOM 1251 O O . LEU A 1 201 ? 83.942 -18.550 43.518 1.00 55.24 597 LEU A O 1
ATOM 1256 N N . TYR A 1 202 ? 82.998 -16.642 42.815 1.00 55.46 598 TYR A N 1
ATOM 1257 C CA . TYR A 1 202 ? 83.020 -16.022 44.137 1.00 55.75 598 TYR A CA 1
ATOM 1258 C C . TYR A 1 202 ? 81.880 -16.510 45.050 1.00 56.19 598 TYR A C 1
ATOM 1259 O O . TYR A 1 202 ? 81.873 -16.212 46.250 1.00 56.27 598 TYR A O 1
ATOM 1268 N N . GLY A 1 203 ? 80.932 -17.257 44.486 1.00 56.57 599 GLY A N 1
ATOM 1269 C CA . GLY A 1 203 ? 79.798 -17.786 45.251 1.00 57.20 599 GLY A CA 1
ATOM 1270 C C . GLY A 1 203 ? 78.514 -16.968 45.176 1.00 57.78 599 GLY A C 1
ATOM 1271 O O . GLY A 1 203 ? 77.583 -17.185 45.952 1.00 58.04 599 GLY A O 1
ATOM 1272 N N . ILE A 1 204 ? 78.454 -16.021 44.248 1.00 58.10 600 ILE A N 1
ATOM 1273 C CA . ILE A 1 204 ? 77.244 -15.244 44.043 1.00 58.28 600 ILE A CA 1
ATOM 1274 C C . ILE A 1 204 ? 76.505 -15.777 42.818 1.00 58.58 600 ILE A C 1
ATOM 1275 O O . ILE A 1 204 ? 77.088 -15.923 41.741 1.00 58.37 600 ILE A O 1
ATOM 1277 N N . GLU A 1 205 ? 75.224 -16.093 43.003 1.00 59.12 601 GLU A N 1
ATOM 1278 C CA . GLU A 1 205 ? 74.353 -16.511 41.903 1.00 59.41 601 GLU A CA 1
ATOM 1279 C C . GLU A 1 205 ? 73.555 -15.322 41.347 1.00 59.61 601 GLU A C 1
ATOM 1280 O O . GLU A 1 205 ? 72.476 -14.984 41.845 1.00 59.65 601 GLU A O 1
ATOM 1282 N N . LEU A 1 206 ? 74.110 -14.683 40.320 1.00 59.77 602 LEU A N 1
ATOM 1283 C CA . LEU A 1 206 ? 73.436 -13.596 39.624 1.00 60.16 602 LEU A CA 1
ATOM 1284 C C . LEU A 1 206 ? 72.276 -14.133 38.797 1.00 60.76 602 LEU A C 1
ATOM 1285 O O . LEU A 1 206 ? 72.258 -15.308 38.442 1.00 61.04 602 LEU A O 1
ATOM 1290 N N . LYS A 1 207 ? 71.308 -13.269 38.507 1.00 61.52 603 LYS A N 1
ATOM 1291 C CA . LYS A 1 207 ? 70.120 -13.640 37.739 1.00 62.24 603 LYS A CA 1
ATOM 1292 C C . LYS A 1 207 ? 70.432 -13.851 36.252 1.00 62.84 603 LYS A C 1
ATOM 1293 O O . LYS A 1 207 ? 71.517 -13.521 35.777 1.00 62.88 603 LYS A O 1
ATOM 1295 N N . ASP A 1 208 ? 69.476 -14.379 35.533 1.00 63.77 604 ASP A N 1
ATOM 1296 C CA . ASP A 1 208 ? 69.561 -14.445 34.070 1.00 64.72 604 ASP A CA 1
ATOM 1297 C C . ASP A 1 208 ? 69.338 -13.085 33.426 1.00 65.39 604 ASP A C 1
ATOM 1298 O O . ASP A 1 208 ? 68.581 -12.234 33.981 1.00 65.71 604 ASP A O 1
ATOM 1303 N N . LYS A 1 209 ? 69.862 -12.913 32.222 1.00 65.90 605 LYS A N 1
ATOM 1304 C CA . LYS A 1 209 ? 69.506 -11.794 31.324 1.00 66.34 605 LYS A CA 1
ATOM 1305 C C . LYS A 1 209 ? 70.699 -11.515 30.432 1.00 66.65 605 LYS A C 1
ATOM 1306 O O . LYS A 1 209 ? 71.541 -10.686 30.775 1.00 66.70 605 LYS A O 1
ATOM 1308 N N . CYS A 1 210 ? 70.784 -12.136 29.285 1.00 66.95 606 CYS A N 1
ATOM 1309 C CA . CYS A 1 210 ? 71.920 -11.868 28.406 1.00 67.19 606 CYS A CA 1
ATOM 1310 C C . CYS A 1 210 ? 71.597 -11.878 26.914 1.00 67.46 606 CYS A C 1
ATOM 1311 O O . CYS A 1 210 ? 71.581 -10.825 26.271 1.00 67.41 606 CYS A O 1
ATOM 1314 N N . LYS A 1 211 ? 71.334 -13.067 26.376 1.00 67.86 607 LYS A N 1
ATOM 1315 C CA . LYS A 1 211 ? 71.035 -13.238 24.957 1.00 68.18 607 LYS A CA 1
ATOM 1316 C C . LYS A 1 211 ? 70.224 -14.507 24.699 1.00 68.32 607 LYS A C 1
ATOM 1317 O O . LYS A 1 211 ? 70.473 -15.559 25.297 1.00 68.38 607 LYS A O 1
ATOM 1319 N N . ILE B 1 11 ? 52.769 -9.385 24.275 1.00 65.82 407 ILE B N 1
ATOM 1320 C CA . ILE B 1 11 ? 52.390 -8.986 25.669 1.00 65.95 407 ILE B CA 1
ATOM 1321 C C . ILE B 1 11 ? 52.321 -10.199 26.612 1.00 65.84 407 ILE B C 1
ATOM 1322 O O . ILE B 1 11 ? 51.432 -11.060 26.474 1.00 65.97 407 ILE B O 1
ATOM 1324 N N . SER B 1 12 ? 53.261 -10.246 27.560 1.00 65.33 408 SER B N 1
ATOM 1325 C CA . SER B 1 12 ? 53.390 -11.333 28.539 1.00 64.86 408 SER B CA 1
ATOM 1326 C C . SER B 1 12 ? 52.209 -11.437 29.515 1.00 64.74 408 SER B C 1
ATOM 1327 O O . SER B 1 12 ? 51.648 -10.420 29.916 1.00 64.56 408 SER B O 1
ATOM 1330 N N . PRO B 1 13 ? 51.861 -12.669 29.935 1.00 64.69 409 PRO B N 1
ATOM 1331 C CA . PRO B 1 13 ? 50.749 -12.907 30.863 1.00 64.50 409 PRO B CA 1
ATOM 1332 C C . PRO B 1 13 ? 50.739 -12.007 32.114 1.00 64.10 409 PRO B C 1
ATOM 1333 O O . PRO B 1 13 ? 49.663 -11.580 32.547 1.00 64.21 409 PRO B O 1
ATOM 1337 N N . LYS B 1 14 ? 51.913 -11.720 32.680 1.00 63.40 410 LYS B N 1
ATOM 1338 C CA . LYS B 1 14 ? 52.004 -10.827 33.835 1.00 62.75 410 LYS B CA 1
ATOM 1339 C C . LYS B 1 14 ? 51.369 -9.460 33.514 1.00 62.30 410 LYS B C 1
ATOM 1340 O O . LYS B 1 14 ? 50.581 -8.919 34.306 1.00 62.20 410 LYS B O 1
ATOM 1342 N N . GLU B 1 15 ? 51.706 -8.941 32.331 1.00 61.43 411 GLU B N 1
ATOM 1343 C CA . GLU B 1 15 ? 51.224 -7.653 31.817 1.00 60.26 411 GLU B CA 1
ATOM 1344 C C . GLU B 1 15 ? 49.733 -7.702 31.469 1.00 58.91 411 GLU B C 1
ATOM 1345 O O . GLU B 1 15 ? 49.020 -6.704 31.613 1.00 58.72 411 GLU B O 1
ATOM 1351 N N . LYS B 1 16 ? 49.276 -8.868 31.010 1.00 57.26 412 LYS B N 1
ATOM 1352 C CA . LYS B 1 16 ? 47.876 -9.080 30.651 1.00 55.69 412 LYS B CA 1
ATOM 1353 C C . LYS B 1 16 ? 46.999 -9.001 31.883 1.00 54.63 412 LYS B C 1
ATOM 1354 O O . LYS B 1 16 ? 45.922 -8.417 31.840 1.00 54.26 412 LYS B O 1
ATOM 1360 N N . GLU B 1 17 ? 47.475 -9.595 32.976 1.00 53.48 413 GLU B N 1
ATOM 1361 C CA . GLU B 1 17 ? 46.784 -9.552 34.265 1.00 52.20 413 GLU B CA 1
ATOM 1362 C C . GLU B 1 17 ? 46.574 -8.097 34.739 1.00 51.01 413 GLU B C 1
ATOM 1363 O O . GLU B 1 17 ? 45.456 -7.717 35.120 1.00 50.62 413 GLU B O 1
ATOM 1369 N N . LYS B 1 18 ? 47.645 -7.300 34.696 1.00 49.23 414 LYS B N 1
ATOM 1370 C CA . LYS B 1 18 ? 47.591 -5.871 34.993 1.00 47.88 414 LYS B CA 1
ATOM 1371 C C . LYS B 1 18 ? 46.471 -5.192 34.208 1.00 46.70 414 LYS B C 1
ATOM 1372 O O . LYS B 1 18 ? 45.501 -4.721 34.788 1.00 46.58 414 LYS B O 1
ATOM 1378 N N . ILE B 1 19 ? 46.621 -5.159 32.885 1.00 45.51 415 ILE B N 1
ATOM 1379 C CA . ILE B 1 19 ? 45.654 -4.562 31.973 1.00 44.33 415 ILE B CA 1
ATOM 1380 C C . ILE B 1 19 ? 44.227 -4.986 32.300 1.00 44.24 415 ILE B C 1
ATOM 1381 O O . ILE B 1 19 ? 43.336 -4.135 32.424 1.00 44.69 415 ILE B O 1
ATOM 1386 N N . ALA B 1 20 ? 44.022 -6.291 32.447 1.00 43.40 416 ALA B N 1
ATOM 1387 C CA . ALA B 1 20 ? 42.739 -6.844 32.858 1.00 42.99 416 ALA B CA 1
ATOM 1388 C C . ALA B 1 20 ? 42.193 -6.138 34.095 1.00 42.84 416 ALA B C 1
ATOM 1389 O O . ALA B 1 20 ? 41.104 -5.573 34.031 1.00 42.85 416 ALA B O 1
ATOM 1391 N N . ILE B 1 21 ? 42.950 -6.154 35.201 1.00 42.55 417 ILE B N 1
ATOM 1392 C CA . ILE B 1 21 ? 42.536 -5.499 36.450 1.00 42.30 417 ILE B CA 1
ATOM 1393 C C . ILE B 1 21 ? 42.193 -4.027 36.192 1.00 42.42 417 ILE B C 1
ATOM 1394 O O . ILE B 1 21 ? 41.154 -3.527 36.628 1.00 42.40 417 ILE B O 1
ATOM 1399 N N . HIS B 1 22 ? 43.077 -3.349 35.475 1.00 42.16 418 HIS B N 1
ATOM 1400 C CA . HIS B 1 22 ? 42.880 -1.964 35.077 1.00 42.31 418 HIS B CA 1
ATOM 1401 C C . HIS B 1 22 ? 41.542 -1.776 34.317 1.00 42.14 418 HIS B C 1
ATOM 1402 O O . HIS B 1 22 ? 40.677 -1.004 34.745 1.00 42.24 418 HIS B O 1
ATOM 1409 N N . GLU B 1 23 ? 41.352 -2.492 33.211 1.00 41.31 419 GLU B N 1
ATOM 1410 C CA . GLU B 1 23 ? 40.139 -2.292 32.412 1.00 40.78 419 GLU B CA 1
ATOM 1411 C C . GLU B 1 23 ? 38.865 -2.673 33.148 1.00 40.26 419 GLU B C 1
ATOM 1412 O O . GLU B 1 23 ? 37.816 -2.070 32.925 1.00 40.14 419 GLU B O 1
ATOM 1418 N N . ALA B 1 24 ? 38.961 -3.675 34.020 1.00 39.67 420 ALA B N 1
ATOM 1419 C CA . ALA B 1 24 ? 37.860 -4.010 34.911 1.00 39.02 420 ALA B CA 1
ATOM 1420 C C . ALA B 1 24 ? 37.517 -2.837 35.841 1.00 38.59 420 ALA B C 1
ATOM 1421 O O . ALA B 1 24 ? 36.338 -2.563 36.052 1.00 38.51 420 ALA B O 1
ATOM 1423 N N . GLY B 1 25 ? 38.537 -2.137 36.347 1.00 37.82 421 GLY B N 1
ATOM 1424 C CA . GLY B 1 25 ? 38.368 -1.030 37.291 1.00 38.09 421 GLY B CA 1
ATOM 1425 C C . GLY B 1 25 ? 37.501 0.119 36.789 1.00 38.70 421 GLY B C 1
ATOM 1426 O O . GLY B 1 25 ? 36.564 0.577 37.479 1.00 38.11 421 GLY B O 1
ATOM 1427 N N . HIS B 1 26 ? 37.817 0.583 35.584 1.00 39.23 422 HIS B N 1
ATOM 1428 C CA . HIS B 1 26 ? 36.977 1.531 34.883 1.00 39.86 422 HIS B CA 1
ATOM 1429 C C . HIS B 1 26 ? 35.560 1.018 34.855 1.00 40.64 422 HIS B C 1
ATOM 1430 O O . HIS B 1 26 ? 34.674 1.608 35.492 1.00 41.60 422 HIS B O 1
ATOM 1437 N N . ALA B 1 27 ? 35.338 -0.087 34.149 1.00 40.71 423 ALA B N 1
ATOM 1438 C CA . ALA B 1 27 ? 33.995 -0.634 34.050 1.00 41.15 423 ALA B CA 1
ATOM 1439 C C . ALA B 1 27 ? 33.259 -0.659 35.418 1.00 41.40 423 ALA B C 1
ATOM 1440 O O . ALA B 1 27 ? 32.129 -0.167 35.515 1.00 41.29 423 ALA B O 1
ATOM 1442 N N . LEU B 1 28 ? 33.901 -1.177 36.468 1.00 41.33 424 LEU B N 1
ATOM 1443 C CA . LEU B 1 28 ? 33.290 -1.169 37.795 1.00 41.63 424 LEU B CA 1
ATOM 1444 C C . LEU B 1 28 ? 32.789 0.219 38.157 1.00 42.07 424 LEU B C 1
ATOM 1445 O O . LEU B 1 28 ? 31.639 0.383 38.552 1.00 41.66 424 LEU B O 1
ATOM 1450 N N . MET B 1 29 ? 33.660 1.213 38.009 1.00 43.19 425 MET B N 1
ATOM 1451 C CA . MET B 1 29 ? 33.315 2.584 38.342 1.00 44.19 425 MET B CA 1
ATOM 1452 C C . MET B 1 29 ? 32.122 3.057 37.532 1.00 45.10 425 MET B C 1
ATOM 1453 O O . MET B 1 29 ? 31.169 3.588 38.104 1.00 45.06 425 MET B O 1
ATOM 1458 N N . GLY B 1 30 ? 32.162 2.839 36.215 1.00 46.04 426 GLY B N 1
ATOM 1459 C CA . GLY B 1 30 ? 31.047 3.204 35.339 1.00 47.19 426 GLY B CA 1
ATOM 1460 C C . GLY B 1 30 ? 29.723 2.602 35.776 1.00 48.27 426 GLY B C 1
ATOM 1461 O O . GLY B 1 30 ? 28.731 3.311 35.930 1.00 48.10 426 GLY B O 1
ATOM 1462 N N . LEU B 1 31 ? 29.727 1.291 36.002 1.00 49.58 427 LEU B N 1
ATOM 1463 C CA . LEU B 1 31 ? 28.529 0.541 36.367 1.00 50.98 427 LEU B CA 1
ATOM 1464 C C . LEU B 1 31 ? 27.958 0.862 37.752 1.00 52.44 427 LEU B C 1
ATOM 1465 O O . LEU B 1 31 ? 26.756 0.685 37.980 1.00 52.57 427 LEU B O 1
ATOM 1470 N N . VAL B 1 32 ? 28.802 1.335 38.667 1.00 53.99 428 VAL B N 1
ATOM 1471 C CA . VAL B 1 32 ? 28.324 1.746 39.988 1.00 55.85 428 VAL B CA 1
ATOM 1472 C C . VAL B 1 32 ? 28.033 3.245 40.036 1.00 57.26 428 VAL B C 1
ATOM 1473 O O . VAL B 1 32 ? 27.159 3.702 40.779 1.00 57.31 428 VAL B O 1
ATOM 1477 N N . SER B 1 33 ? 28.763 3.996 39.222 1.00 59.13 429 SER B N 1
ATOM 1478 C CA . SER B 1 33 ? 28.748 5.445 39.266 1.00 60.98 429 SER B CA 1
ATOM 1479 C C . SER B 1 33 ? 27.348 6.044 39.390 1.00 62.67 429 SER B C 1
ATOM 1480 O O . SER B 1 33 ? 26.555 6.010 38.428 1.00 62.79 429 SER B O 1
ATOM 1483 N N . ASP B 1 34 ? 27.082 6.617 40.578 1.00 64.56 430 ASP B N 1
ATOM 1484 C CA . ASP B 1 34 ? 25.750 7.131 41.000 1.00 65.99 430 ASP B CA 1
ATOM 1485 C C . ASP B 1 34 ? 24.997 7.957 39.948 1.00 67.06 430 ASP B C 1
ATOM 1486 O O . ASP B 1 34 ? 23.757 8.028 39.964 1.00 67.08 430 ASP B O 1
ATOM 1488 N N . ASP B 1 35 ? 25.754 8.570 39.042 1.00 68.38 431 ASP B N 1
ATOM 1489 C CA . ASP B 1 35 ? 25.189 9.373 37.969 1.00 69.73 431 ASP B CA 1
ATOM 1490 C C . ASP B 1 35 ? 25.834 9.056 36.621 1.00 70.49 431 ASP B C 1
ATOM 1491 O O . ASP B 1 35 ? 25.151 8.605 35.695 1.00 70.56 431 ASP B O 1
ATOM 1493 N N . ASP B 1 36 ? 27.145 9.289 36.531 1.00 71.38 432 ASP B N 1
ATOM 1494 C CA . ASP B 1 36 ? 27.892 9.236 35.272 1.00 72.41 432 ASP B CA 1
ATOM 1495 C C . ASP B 1 36 ? 27.201 8.436 34.165 1.00 72.75 432 ASP B C 1
ATOM 1496 O O . ASP B 1 36 ? 27.303 7.208 34.125 1.00 73.06 432 ASP B O 1
ATOM 1501 N N . ASP B 1 37 ? 26.479 9.137 33.291 1.00 73.03 433 ASP B N 1
ATOM 1502 C CA . ASP B 1 37 ? 25.946 8.538 32.072 1.00 73.39 433 ASP B CA 1
ATOM 1503 C C . ASP B 1 37 ? 27.107 8.177 31.139 1.00 73.71 433 ASP B C 1
ATOM 1504 O O . ASP B 1 37 ? 27.947 9.029 30.834 1.00 74.05 433 ASP B O 1
ATOM 1506 N N . LYS B 1 38 ? 27.163 6.908 30.723 1.00 73.91 434 LYS B N 1
ATOM 1507 C CA . LYS B 1 38 ? 28.183 6.413 29.785 1.00 74.16 434 LYS B CA 1
ATOM 1508 C C . LYS B 1 38 ? 28.086 4.907 29.538 1.00 74.22 434 LYS B C 1
ATOM 1509 O O . LYS B 1 38 ? 27.823 4.133 30.457 1.00 74.19 434 LYS B O 1
ATOM 1511 N N . VAL B 1 39 ? 28.324 4.510 28.290 1.00 74.41 435 VAL B N 1
ATOM 1512 C CA . VAL B 1 39 ? 28.254 3.110 27.857 1.00 74.55 435 VAL B CA 1
ATOM 1513 C C . VAL B 1 39 ? 29.567 2.356 28.121 1.00 74.50 435 VAL B C 1
ATOM 1514 O O . VAL B 1 39 ? 30.462 2.895 28.778 1.00 74.76 435 VAL B O 1
ATOM 1516 N N . HIS B 1 40 ? 29.687 1.124 27.611 1.00 74.07 436 HIS B N 1
ATOM 1517 C CA . HIS B 1 40 ? 30.793 0.250 28.002 1.00 73.55 436 HIS B CA 1
ATOM 1518 C C . HIS B 1 40 ? 31.388 -0.655 26.898 1.00 73.55 436 HIS B C 1
ATOM 1519 O O . HIS B 1 40 ? 31.449 -0.260 25.732 1.00 73.52 436 HIS B O 1
ATOM 1526 N N . LYS B 1 41 ? 31.820 -1.801 27.147 1.00 73.46 437 LYS B N 1
ATOM 1527 C CA . LYS B 1 41 ? 32.458 -2.919 26.375 1.00 73.41 437 LYS B CA 1
ATOM 1528 C C . LYS B 1 41 ? 33.712 -3.324 27.175 1.00 73.39 437 LYS B C 1
ATOM 1529 O O . LYS B 1 41 ? 34.388 -2.431 27.765 1.00 73.59 437 LYS B O 1
ATOM 1531 N N . ILE B 1 42 ? 34.546 -4.342 27.133 1.00 73.08 438 ILE B N 1
ATOM 1532 C CA . ILE B 1 42 ? 35.796 -4.484 27.898 1.00 72.79 438 ILE B CA 1
ATOM 1533 C C . ILE B 1 42 ? 36.755 -5.573 27.403 1.00 72.72 438 ILE B C 1
ATOM 1534 O O . ILE B 1 42 ? 36.360 -6.727 27.248 1.00 72.60 438 ILE B O 1
ATOM 1539 N N . SER B 1 43 ? 38.014 -5.196 27.164 1.00 72.70 439 SER B N 1
ATOM 1540 C CA . SER B 1 43 ? 39.012 -6.128 26.620 1.00 72.94 439 SER B CA 1
ATOM 1541 C C . SER B 1 43 ? 40.444 -5.871 27.074 1.00 73.16 439 SER B C 1
ATOM 1542 O O . SER B 1 43 ? 40.759 -4.799 27.585 1.00 72.95 439 SER B O 1
ATOM 1545 N N . ILE B 1 44 ? 41.303 -6.868 26.856 1.00 73.70 440 ILE B N 1
ATOM 1546 C CA . ILE B 1 44 ? 42.716 -6.807 27.235 1.00 74.52 440 ILE B CA 1
ATOM 1547 C C . ILE B 1 44 ? 43.547 -6.032 26.209 1.00 75.07 440 ILE B C 1
ATOM 1548 O O . ILE B 1 44 ? 44.733 -5.754 26.437 1.00 75.11 440 ILE B O 1
ATOM 1553 N N . ILE B 1 45 ? 42.941 -5.678 25.079 1.00 75.65 441 ILE B N 1
ATOM 1554 C CA . ILE B 1 45 ? 43.672 -4.894 24.102 1.00 76.14 441 ILE B CA 1
ATOM 1555 C C . ILE B 1 45 ? 43.685 -3.413 24.501 1.00 76.60 441 ILE B C 1
ATOM 1556 O O . ILE B 1 45 ? 44.682 -2.965 25.073 1.00 77.25 441 ILE B O 1
ATOM 1561 N N . PRO B 1 46 ? 42.599 -2.649 24.244 1.00 76.83 442 PRO B N 1
ATOM 1562 C CA . PRO B 1 46 ? 42.670 -1.253 24.722 1.00 76.74 442 PRO B CA 1
ATOM 1563 C C . PRO B 1 46 ? 42.486 -1.130 26.242 1.00 76.64 442 PRO B C 1
ATOM 1564 O O . PRO B 1 46 ? 43.282 -1.673 27.018 1.00 76.29 442 PRO B O 1
ATOM 1568 N N . HIS B 1 63 ? 26.088 19.803 25.592 1.00 52.42 459 HIS B N 1
ATOM 1569 C CA . HIS B 1 63 ? 25.524 19.361 26.875 1.00 52.57 459 HIS B CA 1
ATOM 1570 C C . HIS B 1 63 ? 25.950 20.238 28.042 1.00 52.04 459 HIS B C 1
ATOM 1571 O O . HIS B 1 63 ? 26.556 21.289 27.837 1.00 52.75 459 HIS B O 1
ATOM 1578 N N . ILE B 1 64 ? 25.618 19.802 29.257 1.00 50.84 460 ILE B N 1
ATOM 1579 C CA . ILE B 1 64 ? 25.798 20.592 30.473 1.00 49.78 460 ILE B CA 1
ATOM 1580 C C . ILE B 1 64 ? 25.850 19.621 31.649 1.00 48.82 460 ILE B C 1
ATOM 1581 O O . ILE B 1 64 ? 24.862 18.949 31.950 1.00 48.92 460 ILE B O 1
ATOM 1586 N N . TYR B 1 65 ? 27.014 19.551 32.292 1.00 47.70 461 TYR B N 1
ATOM 1587 C CA . TYR B 1 65 ? 27.269 18.642 33.419 1.00 46.51 461 TYR B CA 1
ATOM 1588 C C . TYR B 1 65 ? 27.252 19.395 34.740 1.00 45.06 461 TYR B C 1
ATOM 1589 O O . TYR B 1 65 ? 27.625 20.560 34.807 1.00 44.64 461 TYR B O 1
ATOM 1598 N N . ASP B 1 66 ? 26.805 18.737 35.793 1.00 43.57 462 ASP B N 1
ATOM 1599 C CA . ASP B 1 66 ? 26.904 19.360 37.096 1.00 42.61 462 ASP B CA 1
ATOM 1600 C C . ASP B 1 66 ? 28.124 18.835 37.859 1.00 41.59 462 ASP B C 1
ATOM 1601 O O . ASP B 1 66 ? 28.822 17.926 37.381 1.00 40.91 462 ASP B O 1
ATOM 1606 N N . LYS B 1 67 ? 28.384 19.415 39.029 1.00 40.60 463 LYS B N 1
ATOM 1607 C CA . LYS B 1 67 ? 29.523 19.006 39.835 1.00 40.08 463 LYS B CA 1
ATOM 1608 C C . LYS B 1 67 ? 29.515 17.503 40.105 1.00 39.58 463 LYS B C 1
ATOM 1609 O O . LYS B 1 67 ? 30.546 16.853 39.993 1.00 38.57 463 LYS B O 1
ATOM 1615 N N . LYS B 1 68 ? 28.348 16.962 40.449 1.00 39.58 464 LYS B N 1
ATOM 1616 C CA . LYS B 1 68 ? 28.203 15.520 40.652 1.00 39.87 464 LYS B CA 1
ATOM 1617 C C . LYS B 1 68 ? 28.655 14.728 39.418 1.00 39.32 464 LYS B C 1
ATOM 1618 O O . LYS B 1 68 ? 29.467 13.809 39.535 1.00 38.61 464 LYS B O 1
ATOM 1624 N N . ASP B 1 69 ? 28.148 15.108 38.244 1.00 39.18 465 ASP B N 1
ATOM 1625 C CA . ASP B 1 69 ? 28.509 14.427 37.000 1.00 39.42 465 ASP B CA 1
ATOM 1626 C C . ASP B 1 69 ? 30.033 14.349 36.806 1.00 39.43 465 ASP B C 1
ATOM 1627 O O . ASP B 1 69 ? 30.576 13.280 36.557 1.00 39.56 465 ASP B O 1
ATOM 1632 N N . LEU B 1 70 ? 30.710 15.483 36.946 1.00 39.43 466 LEU B N 1
ATOM 1633 C CA . LEU B 1 70 ? 32.156 15.568 36.769 1.00 39.34 466 LEU B CA 1
ATOM 1634 C C . LEU B 1 70 ? 32.954 14.826 37.856 1.00 39.76 466 LEU B C 1
ATOM 1635 O O . LEU B 1 70 ? 33.983 14.209 37.560 1.00 39.48 466 LEU B O 1
ATOM 1640 N N . TYR B 1 71 ? 32.483 14.879 39.103 1.00 40.30 467 TYR B N 1
ATOM 1641 C CA . TYR B 1 71 ? 33.029 14.046 40.180 1.00 40.88 467 TYR B CA 1
ATOM 1642 C C . TYR B 1 71 ? 33.039 12.577 39.779 1.00 40.91 467 TYR B C 1
ATOM 1643 O O . TYR B 1 71 ? 34.052 11.902 39.907 1.00 41.33 467 TYR B O 1
ATOM 1652 N N . ASN B 1 72 ? 31.903 12.097 39.286 1.00 40.83 468 ASN B N 1
ATOM 1653 C CA . ASN B 1 72 ? 31.777 10.731 38.803 1.00 40.89 468 ASN B CA 1
ATOM 1654 C C . ASN B 1 72 ? 32.611 10.406 37.565 1.00 41.22 468 ASN B C 1
ATOM 1655 O O . ASN B 1 72 ? 33.089 9.279 37.427 1.00 42.02 468 ASN B O 1
ATOM 1660 N N . LYS B 1 73 ? 32.787 11.376 36.668 1.00 40.82 469 LYS B N 1
ATOM 1661 C CA . LYS B 1 73 ? 33.687 11.204 35.529 1.00 40.72 469 LYS B CA 1
ATOM 1662 C C . LYS B 1 73 ? 35.150 10.989 35.958 1.00 40.69 469 LYS B C 1
ATOM 1663 O O . LYS B 1 73 ? 35.868 10.140 35.388 1.00 40.21 469 LYS B O 1
ATOM 1669 N N . ILE B 1 74 ? 35.576 11.761 36.965 1.00 40.63 470 ILE B N 1
ATOM 1670 C CA . ILE B 1 74 ? 36.890 11.598 37.588 1.00 40.13 470 ILE B CA 1
ATOM 1671 C C . ILE B 1 74 ? 36.929 10.183 38.173 1.00 40.35 470 ILE B C 1
ATOM 1672 O O . ILE B 1 74 ? 37.926 9.439 38.027 1.00 39.92 470 ILE B O 1
ATOM 1677 N N . LEU B 1 75 ? 35.825 9.805 38.819 1.00 40.05 471 LEU B N 1
ATOM 1678 C CA . LEU B 1 75 ? 35.767 8.521 39.479 1.00 40.20 471 LEU B CA 1
ATOM 1679 C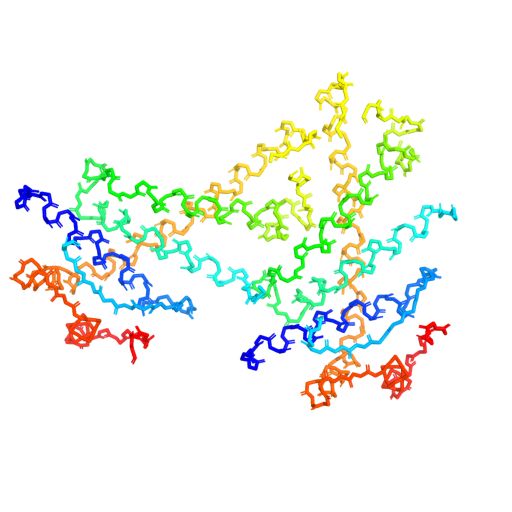 C . LEU B 1 75 ? 36.079 7.443 38.459 1.00 40.06 471 LEU B C 1
ATOM 1680 O O . LEU B 1 75 ? 36.938 6.605 38.685 1.00 40.41 471 LEU B O 1
ATOM 1685 N N . VAL B 1 76 ? 35.389 7.484 37.327 1.00 39.69 472 VAL B N 1
ATOM 1686 C CA . VAL B 1 76 ? 35.642 6.529 36.257 1.00 39.23 472 VAL B CA 1
ATOM 1687 C C . VAL B 1 76 ? 37.103 6.573 35.780 1.00 39.05 472 VAL B C 1
ATOM 1688 O O . VAL B 1 76 ? 37.749 5.539 35.635 1.00 38.86 472 VAL B O 1
ATOM 1692 N N . LEU B 1 77 ? 37.627 7.774 35.562 1.00 39.08 473 LEU B N 1
ATOM 1693 C CA . LEU B 1 77 ? 38.981 7.917 35.031 1.00 38.69 473 LEU B CA 1
ATOM 1694 C C . LEU B 1 77 ? 40.042 7.295 35.955 1.00 38.96 473 LEU B C 1
ATOM 1695 O O . LEU B 1 77 ? 41.039 6.760 35.459 1.00 39.72 473 LEU B O 1
ATOM 1700 N N . LEU B 1 78 ? 39.804 7.319 37.271 1.00 38.24 474 LEU B N 1
ATOM 1701 C CA . LEU B 1 78 ? 40.771 6.799 38.251 1.00 37.83 474 LEU B CA 1
ATOM 1702 C C . LEU B 1 78 ? 40.598 5.306 38.586 1.00 38.38 474 LEU B C 1
ATOM 1703 O O . LEU B 1 78 ? 41.468 4.698 39.240 1.00 38.50 474 LEU B O 1
ATOM 1708 N N . GLY B 1 79 ? 39.495 4.712 38.127 1.00 38.46 475 GLY B N 1
ATOM 1709 C CA . GLY B 1 79 ? 39.174 3.325 38.432 1.00 38.41 475 GLY B CA 1
ATOM 1710 C C . GLY B 1 79 ? 40.254 2.355 38.012 1.00 39.04 475 GLY B C 1
ATOM 1711 O O . GLY B 1 79 ? 40.542 1.408 38.745 1.00 39.23 475 GLY B O 1
ATOM 1712 N N . GLY B 1 80 ? 40.855 2.586 36.838 1.00 39.54 476 GLY B N 1
ATOM 1713 C CA . GLY B 1 80 ? 41.986 1.761 36.352 1.00 39.91 476 GLY B CA 1
ATOM 1714 C C . GLY B 1 80 ? 43.103 1.658 37.380 1.00 40.37 476 GLY B C 1
ATOM 1715 O O . GLY B 1 80 ? 43.375 0.575 37.925 1.00 40.37 476 GLY B O 1
ATOM 1716 N N . ARG B 1 81 ? 43.722 2.806 37.664 1.00 40.60 477 ARG B N 1
ATOM 1717 C CA . ARG B 1 81 ? 44.785 2.919 38.656 1.00 40.34 477 ARG B CA 1
ATOM 1718 C C . ARG B 1 81 ? 44.310 2.447 40.020 1.00 40.85 477 ARG B C 1
ATOM 1719 O O . ARG B 1 81 ? 45.062 1.771 40.738 1.00 40.87 477 ARG B O 1
ATOM 1727 N N . ALA B 1 82 ? 43.074 2.791 40.381 1.00 41.14 478 ALA B N 1
ATOM 1728 C CA . ALA B 1 82 ? 42.555 2.399 41.697 1.00 41.59 478 ALA B CA 1
ATOM 1729 C C . ALA B 1 82 ? 42.602 0.892 41.841 1.00 41.81 478 ALA B C 1
ATOM 1730 O O . ALA B 1 82 ? 43.044 0.381 42.884 1.00 42.08 478 ALA B O 1
ATOM 1732 N N . ALA B 1 83 ? 42.160 0.194 40.791 1.00 41.58 479 ALA B N 1
ATOM 1733 C CA . ALA B 1 83 ? 42.110 -1.271 40.797 1.00 41.88 479 ALA B CA 1
ATOM 1734 C C . ALA B 1 83 ? 43.515 -1.845 40.797 1.00 41.85 479 ALA B C 1
ATOM 1735 O O . ALA B 1 83 ? 43.782 -2.845 41.464 1.00 41.36 479 ALA B O 1
ATOM 1737 N N . GLU B 1 84 ? 44.407 -1.198 40.053 1.00 42.26 480 GLU B N 1
ATOM 1738 C CA . GLU B 1 84 ? 45.814 -1.564 40.067 1.00 42.89 480 GLU B CA 1
ATOM 1739 C C . GLU B 1 84 ? 46.382 -1.554 41.468 1.00 42.97 480 GLU B C 1
ATOM 1740 O O . GLU B 1 84 ? 47.111 -2.470 41.837 1.00 43.40 480 GLU B O 1
ATOM 1746 N N . GLU B 1 85 ? 46.066 -0.528 42.253 1.00 43.07 481 GLU B N 1
ATOM 1747 C CA . GLU B 1 85 ? 46.671 -0.422 43.579 1.00 43.11 481 GLU B CA 1
ATOM 1748 C C . GLU B 1 85 ? 46.062 -1.410 44.557 1.00 43.22 481 GLU B C 1
ATOM 1749 O O . GLU B 1 85 ? 46.750 -1.912 45.453 1.00 43.46 481 GLU B O 1
ATOM 1755 N N . VAL B 1 86 ? 44.777 -1.689 44.386 1.00 43.42 482 VAL B N 1
ATOM 1756 C CA . VAL B 1 86 ? 44.084 -2.631 45.252 1.00 43.93 482 VAL B CA 1
ATOM 1757 C C . VAL B 1 86 ? 44.675 -4.030 45.056 1.00 44.39 482 VAL B C 1
ATOM 1758 O O . VAL B 1 86 ? 45.038 -4.709 46.015 1.00 44.84 482 VAL B O 1
ATOM 1762 N N . PHE B 1 87 ? 44.821 -4.426 43.804 1.00 44.91 483 PHE B N 1
ATOM 1763 C CA . PHE B 1 87 ? 45.290 -5.755 43.467 1.00 45.24 483 PHE B CA 1
ATOM 1764 C C . PHE B 1 87 ? 46.797 -6.006 43.622 1.00 45.69 483 PHE B C 1
ATOM 1765 O O . PHE B 1 87 ? 47.182 -7.143 43.885 1.00 46.02 483 PHE B O 1
ATOM 1773 N N . PHE B 1 88 ? 47.638 -4.977 43.454 1.00 46.01 484 PHE B N 1
ATOM 1774 C CA . PHE B 1 88 ? 49.106 -5.156 43.469 1.00 46.31 484 PHE B CA 1
ATOM 1775 C C . PHE B 1 88 ? 49.888 -4.297 44.477 1.00 46.98 484 PHE B C 1
ATOM 1776 O O . PHE B 1 88 ? 51.127 -4.335 44.510 1.00 46.90 484 PHE B O 1
ATOM 1784 N N . GLY B 1 89 ? 49.180 -3.530 45.299 1.00 47.56 485 GLY B N 1
ATOM 1785 C CA . GLY B 1 89 ? 49.832 -2.572 46.181 1.00 48.14 485 GLY B CA 1
ATOM 1786 C C . GLY B 1 89 ? 50.398 -1.364 45.445 1.00 48.74 485 GLY B C 1
ATOM 1787 O O . GLY B 1 89 ? 50.321 -1.260 44.207 1.00 48.33 485 GLY B O 1
ATOM 1788 N N . LYS B 1 90 ? 50.978 -0.452 46.220 1.00 49.39 486 LYS B N 1
ATOM 1789 C CA . LYS B 1 90 ? 51.540 0.775 45.675 1.00 50.22 486 LYS B CA 1
ATOM 1790 C C . LYS B 1 90 ? 52.724 0.527 44.731 1.00 50.69 486 LYS B C 1
ATOM 1791 O O . LYS B 1 90 ? 53.109 1.426 43.997 1.00 51.11 486 LYS B O 1
ATOM 1797 N N . ASP B 1 91 ? 53.291 -0.680 44.742 1.00 51.30 487 ASP B N 1
ATOM 1798 C CA . ASP B 1 91 ? 54.423 -1.017 43.862 1.00 52.05 487 ASP B CA 1
ATOM 1799 C C . ASP B 1 91 ? 54.031 -1.632 42.505 1.00 51.90 487 ASP B C 1
ATOM 1800 O O . ASP B 1 91 ? 54.846 -1.675 41.580 1.00 52.06 487 ASP B O 1
ATOM 1805 N N . GLY B 1 92 ? 52.794 -2.110 42.390 1.00 51.68 488 GLY B N 1
ATOM 1806 C CA . GLY B 1 92 ? 52.309 -2.722 41.157 1.00 51.24 488 GLY B CA 1
ATOM 1807 C C . GLY B 1 92 ? 51.601 -1.714 40.280 1.00 51.14 488 GLY B C 1
ATOM 1808 O O . GLY B 1 92 ? 51.102 -2.046 39.195 1.00 51.26 488 GLY B O 1
ATOM 1809 N N . ILE B 1 93 ? 51.562 -0.477 40.771 1.00 50.72 489 ILE B N 1
ATOM 1810 C CA . ILE B 1 93 ? 51.049 0.684 40.050 1.00 50.16 489 ILE B CA 1
ATOM 1811 C C . ILE B 1 93 ? 51.733 0.824 38.684 1.00 49.20 489 ILE B C 1
ATOM 1812 O O . ILE B 1 93 ? 52.958 0.742 38.569 1.00 49.16 489 ILE B O 1
ATOM 1817 N N . THR B 1 94 ? 50.934 1.054 37.655 1.00 48.16 490 THR B N 1
ATOM 1818 C CA . THR B 1 94 ? 51.426 1.022 36.281 1.00 47.18 490 THR B CA 1
ATOM 1819 C C . THR B 1 94 ? 51.446 2.385 35.583 1.00 46.72 490 THR B C 1
ATOM 1820 O O . THR B 1 94 ? 50.759 3.339 35.981 1.00 46.35 490 THR B O 1
ATOM 1824 N N . THR B 1 95 ? 52.269 2.438 34.540 1.00 46.00 491 THR B N 1
ATOM 1825 C CA . THR B 1 95 ? 52.315 3.499 33.539 1.00 44.85 491 THR B CA 1
ATOM 1826 C C . THR B 1 95 ? 51.040 3.582 32.680 1.00 43.64 491 THR B C 1
ATOM 1827 O O . THR B 1 95 ? 50.788 4.585 32.021 1.00 43.21 491 THR B O 1
ATOM 1831 N N . GLY B 1 96 ? 50.219 2.543 32.721 1.00 42.60 492 GLY B N 1
ATOM 1832 C CA . GLY B 1 96 ? 49.063 2.463 31.847 1.00 41.98 492 GLY B CA 1
ATOM 1833 C C . GLY B 1 96 ? 47.982 3.477 32.141 1.00 41.73 492 GLY B C 1
ATOM 1834 O O . GLY B 1 96 ? 47.029 3.592 31.393 1.00 41.89 492 GLY B O 1
ATOM 1835 N N . ALA B 1 97 ? 48.129 4.211 33.232 1.00 41.57 493 ALA B N 1
ATOM 1836 C CA . ALA B 1 97 ? 47.122 5.165 33.680 1.00 41.38 493 ALA B CA 1
ATOM 1837 C C . ALA B 1 97 ? 47.582 6.580 33.367 1.00 41.37 493 ALA B C 1
ATOM 1838 O O . ALA B 1 97 ? 47.018 7.552 33.876 1.00 41.07 493 ALA B O 1
ATOM 1840 N N . GLU B 1 98 ? 48.599 6.697 32.514 1.00 41.16 494 GLU B N 1
ATOM 1841 C CA . GLU B 1 98 ? 49.110 8.014 32.160 1.00 41.43 494 GLU B CA 1
ATOM 1842 C C . GLU B 1 98 ? 48.029 8.962 31.643 1.00 41.71 494 GLU B C 1
ATOM 1843 O O . GLU B 1 98 ? 47.908 10.075 32.125 1.00 42.11 494 GLU B O 1
ATOM 1849 N N . ASN B 1 99 ? 47.237 8.521 30.677 1.00 42.31 495 ASN B N 1
ATOM 1850 C CA . ASN B 1 99 ? 46.173 9.366 30.175 1.00 42.91 495 ASN B CA 1
ATOM 1851 C C . ASN B 1 99 ? 45.066 9.624 31.174 1.00 42.49 495 ASN B C 1
ATOM 1852 O O . ASN B 1 99 ? 44.590 10.736 31.293 1.00 42.27 495 ASN B O 1
ATOM 1857 N N . ASP B 1 100 ? 44.674 8.597 31.904 1.00 42.71 496 ASP B N 1
ATOM 1858 C CA . ASP B 1 100 ? 43.586 8.730 32.838 1.00 43.37 496 ASP B CA 1
ATOM 1859 C C . ASP B 1 100 ? 43.858 9.785 33.897 1.00 43.30 496 ASP B C 1
ATOM 1860 O O . ASP B 1 100 ? 42.960 10.558 34.239 1.00 42.89 496 ASP B O 1
ATOM 1865 N N . LEU B 1 101 ? 45.106 9.846 34.366 1.00 43.17 497 LEU B N 1
ATOM 1866 C CA . LEU B 1 101 ? 45.496 10.824 35.355 1.00 43.21 497 LEU B CA 1
ATOM 1867 C C . LEU B 1 101 ? 45.503 12.229 34.782 1.00 43.90 497 LEU B C 1
ATOM 1868 O O . LEU B 1 101 ? 45.105 13.183 35.467 1.00 44.27 497 LEU B O 1
ATOM 1873 N N . GLN B 1 102 ? 45.952 12.362 33.533 1.00 44.20 498 GLN B N 1
ATOM 1874 C CA . GLN B 1 102 ? 45.937 13.646 32.856 1.00 44.64 498 GLN B CA 1
ATOM 1875 C C . GLN B 1 102 ? 44.499 14.094 32.577 1.00 44.61 498 GLN B C 1
ATOM 1876 O O . GLN B 1 102 ? 44.127 15.233 32.875 1.00 44.61 498 GLN B O 1
ATOM 1882 N N . ARG B 1 103 ? 43.684 13.190 32.035 1.00 44.56 499 ARG B N 1
ATOM 1883 C CA . ARG B 1 103 ? 42.290 13.511 31.748 1.00 44.63 499 ARG B CA 1
ATOM 1884 C C . ARG B 1 103 ? 41.552 13.938 33.024 1.00 43.75 499 ARG B C 1
ATOM 1885 O O . ARG B 1 103 ? 40.874 14.968 33.031 1.00 43.28 499 ARG B O 1
ATOM 1893 N N . ALA B 1 104 ? 41.735 13.176 34.103 1.00 43.15 500 ALA B N 1
ATOM 1894 C CA . ALA B 1 104 ? 41.095 13.477 35.381 1.00 42.53 500 ALA B CA 1
ATOM 1895 C C . ALA B 1 104 ? 41.569 14.790 35.960 1.00 42.58 500 ALA B C 1
ATOM 1896 O O . ALA B 1 104 ? 40.749 15.567 36.438 1.00 42.49 500 ALA B O 1
ATOM 1898 N N . THR B 1 105 ? 42.887 15.032 35.920 1.00 42.86 501 THR B N 1
ATOM 1899 C CA . THR B 1 105 ? 43.479 16.221 36.542 1.00 42.81 501 THR B CA 1
ATOM 1900 C C . THR B 1 105 ? 43.053 17.465 35.788 1.00 43.04 501 THR B C 1
ATOM 1901 O O . THR B 1 105 ? 42.710 18.468 36.420 1.00 43.23 501 THR B O 1
ATOM 1905 N N . ASP B 1 106 ? 43.053 17.391 34.452 1.00 42.71 502 ASP B N 1
ATOM 1906 C CA . ASP B 1 106 ? 42.492 18.451 33.613 1.00 42.94 502 ASP B CA 1
ATOM 1907 C C . ASP B 1 106 ? 41.068 18.794 33.991 1.00 42.17 502 ASP B C 1
ATOM 1908 O O . ASP B 1 106 ? 40.719 19.965 34.149 1.00 42.14 502 ASP B O 1
ATOM 1913 N N . LEU B 1 107 ? 40.252 17.759 34.124 1.00 41.51 503 LEU B N 1
ATOM 1914 C CA . LEU B 1 107 ? 38.859 17.896 34.489 1.00 40.83 503 LEU B CA 1
ATOM 1915 C C . LEU B 1 107 ? 38.682 18.549 35.867 1.00 40.10 503 LEU B C 1
ATOM 1916 O O . LEU B 1 107 ? 37.870 19.445 36.010 1.00 39.99 503 LEU B O 1
ATOM 1921 N N . ALA B 1 108 ? 39.449 18.126 36.872 1.00 39.57 504 ALA B N 1
ATOM 1922 C CA . ALA B 1 108 ? 39.364 18.760 38.194 1.00 39.42 504 ALA B CA 1
ATOM 1923 C C . ALA B 1 108 ? 39.873 20.199 38.121 1.00 39.70 504 ALA B C 1
ATOM 1924 O O . ALA B 1 108 ? 39.399 21.094 38.848 1.00 39.46 504 ALA B O 1
ATOM 1926 N N . TYR B 1 109 ? 40.834 20.424 37.232 1.00 39.61 505 TYR B N 1
ATOM 1927 C CA . TYR B 1 109 ? 41.443 21.724 37.139 1.00 39.91 505 TYR B CA 1
ATOM 1928 C C . TYR B 1 109 ? 40.449 22.723 36.543 1.00 39.65 505 TYR B C 1
ATOM 1929 O O . TYR B 1 109 ? 40.478 23.907 36.914 1.00 39.48 505 TYR B O 1
ATOM 1938 N N . ARG B 1 110 ? 39.569 22.251 35.647 1.00 38.91 506 ARG B N 1
ATOM 1939 C CA . ARG B 1 110 ? 38.518 23.105 35.068 1.00 38.37 506 ARG B CA 1
ATOM 1940 C C . ARG B 1 110 ? 37.426 23.406 36.086 1.00 37.71 506 ARG B C 1
ATOM 1941 O O . ARG B 1 110 ? 36.935 24.538 36.181 1.00 37.65 506 ARG B O 1
ATOM 1949 N N . MET B 1 111 ? 37.060 22.399 36.873 1.00 36.61 507 MET B N 1
ATOM 1950 C CA . MET B 1 111 ? 36.117 22.602 37.954 1.00 35.41 507 MET B CA 1
ATOM 1951 C C . MET B 1 111 ? 36.556 23.752 38.835 1.00 34.75 507 MET B C 1
ATOM 1952 O O . MET B 1 111 ? 35.727 24.572 39.264 1.00 34.64 507 MET B O 1
ATOM 1957 N N . VAL B 1 112 ? 37.859 23.830 39.081 1.00 33.70 508 VAL B N 1
ATOM 1958 C CA . VAL B 1 112 ? 38.354 24.745 40.078 1.00 33.51 508 VAL B CA 1
ATOM 1959 C C . VAL B 1 112 ? 38.657 26.116 39.479 1.00 33.67 508 VAL B C 1
ATOM 1960 O O . VAL B 1 112 ? 38.407 27.145 40.113 1.00 33.46 508 VAL B O 1
ATOM 1964 N N . SER B 1 113 ? 39.178 26.136 38.259 1.00 33.93 509 SER B N 1
ATOM 1965 C CA . SER B 1 113 ? 39.713 27.374 37.688 1.00 34.16 509 SER B CA 1
ATOM 1966 C C . SER B 1 113 ? 38.817 27.949 36.602 1.00 34.34 509 SER B C 1
ATOM 1967 O O . SER B 1 113 ? 38.983 29.110 36.199 1.00 33.84 509 SER B O 1
ATOM 1970 N N . MET B 1 114 ? 37.870 27.134 36.132 1.00 34.67 510 MET B N 1
ATOM 1971 C CA . MET B 1 114 ? 36.954 27.549 35.059 1.00 35.28 510 MET B CA 1
ATOM 1972 C C . MET B 1 114 ? 35.487 27.650 35.466 1.00 34.73 510 MET B C 1
ATOM 1973 O O . MET B 1 114 ? 34.786 28.556 34.999 1.00 35.20 510 MET B O 1
ATOM 1978 N N . TRP B 1 115 ? 35.024 26.731 36.310 1.00 34.37 511 TRP B N 1
ATOM 1979 C CA . TRP B 1 115 ? 33.592 26.632 36.630 1.00 34.22 511 TRP B CA 1
ATOM 1980 C C . TRP B 1 115 ? 33.282 26.833 38.100 1.00 34.23 511 TRP B C 1
ATOM 1981 O O . TRP B 1 115 ? 32.288 26.336 38.576 1.00 34.57 511 TRP B O 1
ATOM 1992 N N . GLY B 1 116 ? 34.129 27.532 38.837 1.00 34.57 512 GLY B N 1
ATOM 1993 C CA . GLY B 1 116 ? 33.788 27.890 40.213 1.00 34.53 512 GLY B CA 1
ATOM 1994 C C . GLY B 1 116 ? 33.151 26.771 41.010 1.00 34.31 512 GLY B C 1
ATOM 1995 O O . GLY B 1 116 ? 32.224 26.989 41.764 1.00 33.87 512 GLY B O 1
ATOM 1996 N N . MET B 1 117 ? 33.646 25.557 40.850 1.00 34.80 513 MET B N 1
ATOM 1997 C CA . MET B 1 117 ? 33.099 24.455 41.637 1.00 35.28 513 MET B CA 1
ATOM 1998 C C . MET B 1 117 ? 33.852 24.135 42.935 1.00 35.37 513 MET B C 1
ATOM 1999 O O . MET B 1 117 ? 33.597 23.103 43.547 1.00 35.77 513 MET B O 1
ATOM 2004 N N . SER B 1 118 ? 34.747 25.029 43.357 1.00 35.47 514 SER B N 1
ATOM 2005 C CA . SER B 1 118 ? 35.437 24.910 44.642 1.00 35.94 514 SER B CA 1
ATOM 2006 C C . SER B 1 118 ? 34.998 25.957 45.668 1.00 36.22 514 SER B C 1
ATOM 2007 O O . SER B 1 118 ? 35.090 27.156 45.434 1.00 36.39 514 SER B O 1
ATOM 2010 N N . ASP B 1 119 ? 34.544 25.515 46.823 1.00 37.02 515 ASP B N 1
ATOM 2011 C CA . ASP B 1 119 ? 34.226 26.460 47.884 1.00 37.87 515 ASP B CA 1
ATOM 2012 C C . ASP B 1 119 ? 35.404 27.335 48.288 1.00 37.85 515 ASP B C 1
ATOM 2013 O O . ASP B 1 119 ? 35.257 28.549 48.384 1.00 38.19 515 ASP B O 1
ATOM 2018 N N . LYS B 1 120 ? 36.573 26.733 48.501 1.00 37.73 516 LYS B N 1
ATOM 2019 C CA . LYS B 1 120 ? 37.747 27.505 48.904 1.00 37.55 516 LYS B CA 1
ATOM 2020 C C . LYS B 1 120 ? 38.028 28.592 47.886 1.00 37.49 516 LYS B C 1
ATOM 2021 O O . LYS B 1 120 ? 38.080 29.757 48.257 1.00 38.08 516 LYS B O 1
ATOM 2023 N N . VAL B 1 121 ? 38.143 28.215 46.605 1.00 37.29 517 VAL B N 1
ATOM 2024 C CA . VAL B 1 121 ? 38.488 29.142 45.521 1.00 36.69 517 VAL B CA 1
ATOM 2025 C C . VAL B 1 121 ? 37.369 30.122 45.198 1.00 36.89 517 VAL B C 1
ATOM 2026 O O . VAL B 1 121 ? 37.612 31.313 45.014 1.00 36.78 517 VAL B O 1
ATOM 2030 N N . GLY B 1 122 ? 36.140 29.628 45.156 1.00 37.26 518 GLY B N 1
ATOM 2031 C CA . GLY B 1 122 ? 34.991 30.484 44.896 1.00 37.82 518 GLY B CA 1
ATOM 2032 C C . GLY B 1 122 ? 34.661 30.608 43.421 1.00 38.55 518 GLY B C 1
ATOM 2033 O O . GLY B 1 122 ? 35.429 30.118 42.563 1.00 38.19 518 GLY B O 1
ATOM 2034 N N . PRO B 1 123 ? 33.521 31.271 43.108 1.00 39.12 519 PRO B N 1
ATOM 2035 C CA . PRO B 1 123 ? 32.977 31.383 41.740 1.00 39.88 519 PRO B CA 1
ATOM 2036 C C . PRO B 1 123 ? 33.765 32.342 40.843 1.00 40.68 519 PRO B C 1
ATOM 2037 O O . PRO B 1 123 ? 33.187 33.201 40.195 1.00 40.35 519 PRO B O 1
ATOM 2041 N N . ILE B 1 124 ? 35.078 32.157 40.806 1.00 42.22 520 ILE B N 1
ATOM 2042 C CA . ILE B 1 124 ? 35.985 32.974 40.016 1.00 43.95 520 ILE B CA 1
ATOM 2043 C C . ILE B 1 124 ? 36.515 32.105 38.909 1.00 44.82 520 ILE B C 1
ATOM 2044 O O . ILE B 1 124 ? 36.649 30.888 39.069 1.00 45.26 520 ILE B O 1
ATOM 2049 N N . ALA B 1 125 ? 36.811 32.735 37.784 1.00 45.95 521 ALA B N 1
ATOM 2050 C CA . ALA B 1 125 ? 37.426 32.053 36.669 1.00 47.18 521 ALA B CA 1
ATOM 2051 C C . ALA B 1 125 ? 38.853 32.574 36.495 1.00 48.40 521 ALA B C 1
ATOM 2052 O O . ALA B 1 125 ? 39.129 33.743 36.699 1.00 48.61 521 ALA B O 1
ATOM 2054 N N . ILE B 1 126 ? 39.777 31.698 36.157 1.00 50.13 522 ILE B N 1
ATOM 2055 C CA . ILE B 1 126 ? 41.098 32.154 35.799 1.00 51.90 522 ILE B CA 1
ATOM 2056 C C . ILE B 1 126 ? 41.031 32.678 34.366 1.00 52.78 522 ILE B C 1
ATOM 2057 O O . ILE B 1 126 ? 40.409 32.059 33.495 1.00 52.50 522 ILE B O 1
ATOM 2062 N N . ARG B 1 127 ? 41.694 33.808 34.133 1.00 54.11 523 ARG B N 1
ATOM 2063 C CA . ARG B 1 127 ? 41.542 34.565 32.890 1.00 55.43 523 ARG B CA 1
ATOM 2064 C C . ARG B 1 127 ? 41.814 33.793 31.576 1.00 56.29 523 ARG B C 1
ATOM 2065 O O . ARG B 1 127 ? 40.855 33.339 30.932 1.00 56.55 523 ARG B O 1
ATOM 2073 N N . ARG B 1 128 ? 43.081 33.639 31.173 1.00 56.85 524 ARG B N 1
ATOM 2074 C CA . ARG B 1 128 ? 43.380 33.018 29.868 1.00 57.21 524 ARG B CA 1
ATOM 2075 C C . ARG B 1 128 ? 43.616 31.518 29.983 1.00 57.47 524 ARG B C 1
ATOM 2076 O O . ARG B 1 128 ? 42.901 30.819 30.712 1.00 57.93 524 ARG B O 1
ATOM 2078 N N . THR B 1 139 ? 46.344 27.684 30.274 1.00 62.20 535 THR B N 1
ATOM 2079 C CA . THR B 1 139 ? 47.358 28.752 30.227 1.00 62.12 535 THR B CA 1
ATOM 2080 C C . THR B 1 139 ? 46.907 30.078 30.881 1.00 62.08 535 THR B C 1
ATOM 2081 O O . THR B 1 139 ? 46.522 31.044 30.192 1.00 62.12 535 THR B O 1
ATOM 2085 N N . ALA B 1 140 ? 46.976 30.107 32.215 1.00 61.66 536 ALA B N 1
ATOM 2086 C CA . ALA B 1 140 ? 46.632 31.280 33.024 1.00 61.21 536 ALA B CA 1
ATOM 2087 C C . ALA B 1 140 ? 47.389 32.528 32.575 1.00 60.96 536 ALA B C 1
ATOM 2088 O O . ALA B 1 140 ? 48.489 32.432 32.038 1.00 61.03 536 ALA B O 1
ATOM 2090 N N . VAL B 1 141 ? 46.794 33.696 32.783 1.00 60.74 537 VAL B N 1
ATOM 2091 C CA . VAL B 1 141 ? 47.497 34.951 32.509 1.00 60.44 537 VAL B CA 1
ATOM 2092 C C . VAL B 1 141 ? 47.497 35.877 33.727 1.00 59.90 537 VAL B C 1
ATOM 2093 O O . VAL B 1 141 ? 46.434 36.178 34.309 1.00 59.93 537 VAL B O 1
ATOM 2095 N N . ASP B 1 142 ? 48.707 36.298 34.107 1.00 58.72 538 ASP B N 1
ATOM 2096 C CA . ASP B 1 142 ? 48.928 37.251 35.196 1.00 57.41 538 ASP B CA 1
ATOM 2097 C C . ASP B 1 142 ? 48.194 36.882 36.491 1.00 56.20 538 ASP B C 1
ATOM 2098 O O . ASP B 1 142 ? 47.519 37.707 37.107 1.00 56.55 538 ASP B O 1
ATOM 2100 N N . THR B 1 143 ? 48.334 35.628 36.894 1.00 54.60 539 THR B N 1
ATOM 2101 C CA . THR B 1 143 ? 47.694 35.138 38.106 1.00 53.19 539 THR B CA 1
ATOM 2102 C C . THR B 1 143 ? 48.764 35.011 39.174 1.00 51.78 539 THR B C 1
ATOM 2103 O O . THR B 1 143 ? 49.864 34.536 38.894 1.00 51.78 539 THR B O 1
ATOM 2107 N N . SER B 1 144 ? 48.445 35.438 40.390 1.00 49.94 540 SER B N 1
ATOM 2108 C CA . SER B 1 144 ? 49.394 35.350 41.489 1.00 48.38 540 SER B CA 1
ATOM 2109 C C . SER B 1 144 ? 49.815 33.909 41.765 1.00 47.62 540 SER B C 1
ATOM 2110 O O . SER B 1 144 ? 49.032 32.973 41.563 1.00 47.15 540 SER B O 1
ATOM 2113 N N . PRO B 1 145 ? 51.064 33.726 42.224 1.00 46.80 541 PRO B N 1
ATOM 2114 C CA . PRO B 1 145 ? 51.461 32.385 42.627 1.00 45.94 541 PRO B CA 1
ATOM 2115 C C . PRO B 1 145 ? 50.556 31.845 43.737 1.00 45.37 541 PRO B C 1
ATOM 2116 O O . PRO B 1 145 ? 50.291 30.648 43.756 1.00 45.69 541 PRO B O 1
ATOM 2120 N N . ASP B 1 146 ? 50.072 32.713 44.633 1.00 44.63 542 ASP B N 1
ATOM 2121 C CA . ASP B 1 146 ? 49.131 32.305 45.689 1.00 43.94 542 ASP B CA 1
ATOM 2122 C C . ASP B 1 146 ? 47.852 31.712 45.132 1.00 43.29 542 ASP B C 1
ATOM 2123 O O . ASP B 1 146 ? 47.349 30.719 45.655 1.00 43.49 542 ASP B O 1
ATOM 2128 N N . LEU B 1 147 ? 47.313 32.319 44.079 1.00 42.23 543 LEU B N 1
ATOM 2129 C CA . LEU B 1 147 ? 46.107 31.782 43.490 1.00 41.33 543 LEU B CA 1
ATOM 2130 C C . LEU B 1 147 ? 46.395 30.389 42.939 1.00 40.66 543 LEU B C 1
ATOM 2131 O O . LEU B 1 147 ? 45.558 29.499 43.064 1.00 41.02 543 LEU B O 1
ATOM 2136 N N . LEU B 1 148 ? 47.575 30.195 42.360 1.00 39.63 544 LEU B N 1
ATOM 2137 C CA . LEU B 1 148 ? 47.922 28.898 41.782 1.00 39.18 544 LEU B CA 1
ATOM 2138 C C . LEU B 1 148 ? 48.064 27.849 42.887 1.00 38.90 544 LEU B C 1
ATOM 2139 O O . LEU B 1 148 ? 47.520 26.746 42.777 1.00 38.49 544 LEU B O 1
ATOM 2144 N N . ARG B 1 149 ? 48.758 28.211 43.965 1.00 38.51 545 ARG B N 1
ATOM 2145 C CA . ARG B 1 149 ? 48.877 27.334 45.135 1.00 38.60 545 ARG B CA 1
ATOM 2146 C C . ARG B 1 149 ? 47.514 26.869 45.670 1.00 38.27 545 ARG B C 1
ATOM 2147 O O . ARG B 1 149 ? 47.349 25.699 46.010 1.00 37.48 545 ARG B O 1
ATOM 2155 N N . GLU B 1 150 ? 46.555 27.797 45.741 1.00 38.58 546 GLU B N 1
ATOM 2156 C CA . GLU B 1 150 ? 45.208 27.504 46.207 1.00 38.97 546 GLU B CA 1
ATOM 2157 C C . GLU B 1 150 ? 44.529 26.500 45.289 1.00 38.62 546 GLU B C 1
ATOM 2158 O O . GLU B 1 150 ? 43.886 25.550 45.756 1.00 38.65 546 GLU B O 1
ATOM 2164 N N . ILE B 1 151 ? 44.689 26.724 43.985 1.00 37.82 547 ILE B N 1
ATOM 2165 C CA . ILE B 1 151 ? 44.076 25.911 42.977 1.00 37.52 547 ILE B CA 1
ATOM 2166 C C . ILE B 1 151 ? 44.672 24.524 43.038 1.00 38.02 547 ILE B C 1
ATOM 2167 O O . ILE B 1 151 ? 43.940 23.537 43.092 1.00 38.83 547 ILE B O 1
ATOM 2172 N N . ASP B 1 152 ? 46.000 24.458 43.038 1.00 37.94 548 ASP B N 1
ATOM 2173 C CA . ASP B 1 152 ? 46.709 23.202 43.054 1.00 38.08 548 ASP B CA 1
ATOM 2174 C C . ASP B 1 152 ? 46.275 22.384 44.264 1.00 38.33 548 ASP B C 1
ATOM 2175 O O . ASP B 1 152 ? 46.071 21.174 44.162 1.00 38.39 548 ASP B O 1
ATOM 2180 N N . GLU B 1 153 ? 46.097 23.059 45.396 1.00 38.71 549 GLU B N 1
ATOM 2181 C CA . GLU B 1 153 ? 45.577 22.439 46.609 1.00 39.02 549 GLU B CA 1
ATOM 2182 C C . GLU B 1 153 ? 44.195 21.820 46.381 1.00 39.08 549 GLU B C 1
ATOM 2183 O O . GLU B 1 153 ? 43.948 20.658 46.739 1.00 38.89 549 GLU B O 1
ATOM 2189 N N . GLU B 1 154 ? 43.309 22.588 45.761 1.00 39.20 550 GLU B N 1
ATOM 2190 C CA . GLU B 1 154 ? 41.934 22.146 45.558 1.00 39.54 550 GLU B CA 1
ATOM 2191 C C . GLU B 1 154 ? 41.823 21.065 44.509 1.00 39.57 550 GLU B C 1
ATOM 2192 O O . GLU B 1 154 ? 40.979 20.186 44.626 1.00 39.78 550 GLU B O 1
ATOM 2198 N N . VAL B 1 155 ? 42.648 21.146 43.468 1.00 39.70 551 VAL B N 1
ATOM 2199 C CA . VAL B 1 155 ? 42.700 20.091 42.474 1.00 39.74 551 VAL B CA 1
ATOM 2200 C C . VAL B 1 155 ? 43.118 18.817 43.205 1.00 40.04 551 VAL B C 1
ATOM 2201 O O . VAL B 1 155 ? 42.407 17.815 43.161 1.00 39.68 551 VAL B O 1
ATOM 2205 N N . LYS B 1 156 ? 44.242 18.882 43.921 1.00 40.61 552 LYS B N 1
ATOM 2206 C CA . LYS B 1 156 ? 44.706 17.744 44.723 1.00 41.33 552 LYS B CA 1
ATOM 2207 C C . LYS B 1 156 ? 43.609 17.193 45.637 1.00 41.56 552 LYS B C 1
ATOM 2208 O O . LYS B 1 156 ? 43.383 15.985 45.662 1.00 41.68 552 LYS B O 1
ATOM 2214 N N . ARG B 1 157 ? 42.935 18.075 46.377 1.00 42.12 553 ARG B N 1
ATOM 2215 C CA . ARG B 1 157 ? 41.826 17.675 47.260 1.00 42.67 553 ARG B CA 1
ATOM 2216 C C . ARG B 1 157 ? 40.776 16.861 46.477 1.00 42.28 553 ARG B C 1
ATOM 2217 O O . ARG B 1 157 ? 40.559 15.680 46.770 1.00 42.60 553 ARG B O 1
ATOM 2225 N N . ILE B 1 158 ? 40.170 17.466 45.458 1.00 41.52 554 ILE B N 1
ATOM 2226 C CA . ILE B 1 158 ? 39.192 16.763 44.626 1.00 41.39 554 ILE B CA 1
ATOM 2227 C C . ILE B 1 158 ? 39.672 15.378 44.154 1.00 41.43 554 ILE B C 1
ATOM 2228 O O . ILE B 1 158 ? 38.919 14.407 44.179 1.00 41.51 554 ILE B O 1
ATOM 2233 N N . ILE B 1 159 ? 40.919 15.295 43.710 1.00 41.42 555 ILE B N 1
ATOM 2234 C CA . ILE B 1 159 ? 41.390 14.081 43.060 1.00 41.27 555 ILE B CA 1
ATOM 2235 C C . ILE B 1 159 ? 41.695 12.965 44.057 1.00 41.63 555 ILE B C 1
ATOM 2236 O O . ILE B 1 159 ? 41.293 11.809 43.835 1.00 40.97 555 ILE B O 1
ATOM 2241 N N . THR B 1 160 ? 42.370 13.346 45.152 1.00 41.88 556 THR B N 1
ATOM 2242 C CA . THR B 1 160 ? 42.619 12.501 46.309 1.00 41.85 556 THR B CA 1
ATOM 2243 C C . THR B 1 160 ? 41.318 11.849 46.733 1.00 42.16 556 THR B C 1
ATOM 2244 O O . THR B 1 160 ? 41.280 10.651 47.025 1.00 42.09 556 THR B O 1
ATOM 2248 N N . GLU B 1 161 ? 40.248 12.641 46.727 1.00 42.75 557 GLU B N 1
ATOM 2249 C CA . GLU B 1 161 ? 38.952 12.194 47.233 1.00 43.47 557 GLU B CA 1
ATOM 2250 C C . GLU B 1 161 ? 38.343 11.127 46.341 1.00 42.54 557 GLU B C 1
ATOM 2251 O O . GLU B 1 161 ? 38.027 10.039 46.792 1.00 42.16 557 GLU B O 1
ATOM 2257 N N . GLN B 1 162 ? 38.214 11.447 45.062 1.00 42.68 558 GLN B N 1
ATOM 2258 C CA . GLN B 1 162 ? 37.627 10.550 44.099 1.00 41.98 558 GLN B CA 1
ATOM 2259 C C . GLN B 1 162 ? 38.443 9.282 43.994 1.00 42.32 558 GLN B C 1
ATOM 2260 O O . GLN B 1 162 ? 37.887 8.187 43.919 1.00 42.29 558 GLN B O 1
ATOM 2266 N N . TYR B 1 163 ? 39.759 9.425 44.034 1.00 42.70 559 TYR B N 1
ATOM 2267 C CA . TYR B 1 163 ? 40.632 8.260 44.079 1.00 43.35 559 TYR B CA 1
ATOM 2268 C C . TYR B 1 163 ? 40.481 7.405 45.352 1.00 43.93 559 TYR B C 1
ATOM 2269 O O . TYR B 1 163 ? 40.608 6.185 45.288 1.00 44.06 559 TYR B O 1
ATOM 2278 N N . GLU B 1 164 ? 40.200 8.012 46.497 1.00 44.82 560 GLU B N 1
ATOM 2279 C CA . GLU B 1 164 ? 39.999 7.195 47.704 1.00 46.55 560 GLU B CA 1
ATOM 2280 C C . GLU B 1 164 ? 38.672 6.446 47.640 1.00 46.54 560 GLU B C 1
ATOM 2281 O O . GLU B 1 164 ? 38.533 5.346 48.186 1.00 46.85 560 GLU B O 1
ATOM 2287 N N . LYS B 1 165 ? 37.710 7.033 46.936 1.00 46.62 561 LYS B N 1
ATOM 2288 C CA . LYS B 1 165 ? 36.412 6.416 46.761 1.00 46.72 561 LYS B CA 1
ATOM 2289 C C . LYS B 1 165 ? 36.528 5.220 45.813 1.00 46.75 561 LYS B C 1
ATOM 2290 O O . LYS B 1 165 ? 35.994 4.140 46.096 1.00 46.91 561 LYS B O 1
ATOM 2296 N N . ALA B 1 166 ? 37.227 5.417 44.697 1.00 46.54 562 ALA B N 1
ATOM 2297 C CA . ALA B 1 166 ? 37.480 4.343 43.738 1.00 46.40 562 ALA B CA 1
ATOM 2298 C C . ALA B 1 166 ? 38.177 3.123 44.378 1.00 46.20 562 ALA B C 1
ATOM 2299 O O . ALA B 1 166 ? 37.728 2.001 44.178 1.00 46.58 562 ALA B O 1
ATOM 2301 N N . LYS B 1 167 ? 39.247 3.338 45.149 1.00 45.61 563 LYS B N 1
ATOM 2302 C CA . LYS B 1 167 ? 39.889 2.247 45.898 1.00 45.15 563 LYS B CA 1
ATOM 2303 C C . LYS B 1 167 ? 38.883 1.518 46.785 1.00 44.71 563 LYS B C 1
ATOM 2304 O O . LYS B 1 167 ? 38.690 0.308 46.634 1.00 44.60 563 LYS B O 1
ATOM 2310 N N . ALA B 1 168 ? 38.231 2.261 47.683 1.00 44.06 564 ALA B N 1
ATOM 2311 C CA . ALA B 1 168 ? 37.114 1.726 48.477 1.00 43.52 564 ALA B CA 1
ATOM 2312 C C . ALA B 1 168 ? 36.164 0.879 47.622 1.00 43.49 564 ALA B C 1
ATOM 2313 O O . ALA B 1 168 ? 35.848 -0.261 47.990 1.00 43.51 564 ALA B O 1
ATOM 2315 N N . ILE B 1 169 ? 35.715 1.415 46.484 1.00 43.17 565 ILE B N 1
ATOM 2316 C CA . ILE B 1 169 ? 34.796 0.659 45.643 1.00 43.21 565 ILE B CA 1
ATOM 2317 C C . ILE B 1 169 ? 35.434 -0.663 45.180 1.00 43.95 565 ILE B C 1
ATOM 2318 O O . ILE B 1 169 ? 34.805 -1.724 45.276 1.00 43.90 565 ILE B O 1
ATOM 2323 N N . VAL B 1 170 ? 36.687 -0.604 44.717 1.00 44.42 566 VAL B N 1
ATOM 2324 C CA . VAL B 1 170 ? 37.333 -1.806 44.205 1.00 44.88 566 VAL B CA 1
ATOM 2325 C C . VAL B 1 170 ? 37.403 -2.811 45.330 1.00 45.18 566 VAL B C 1
ATOM 2326 O O . VAL B 1 170 ? 36.945 -3.930 45.182 1.00 45.27 566 VAL B O 1
ATOM 2330 N N . GLU B 1 171 ? 37.947 -2.381 46.463 1.00 46.15 567 GLU B N 1
ATOM 2331 C CA . GLU B 1 171 ? 37.936 -3.155 47.709 1.00 46.89 567 GLU B CA 1
ATOM 2332 C C . GLU B 1 171 ? 36.582 -3.850 47.937 1.00 47.10 567 GLU B C 1
ATOM 2333 O O . GLU B 1 171 ? 36.499 -5.078 47.847 1.00 47.22 567 GLU B O 1
ATOM 2339 N N . GLU B 1 172 ? 35.520 -3.068 48.169 1.00 47.45 568 GLU B N 1
ATOM 2340 C CA . GLU B 1 172 ? 34.186 -3.619 48.467 1.00 47.67 568 GLU B CA 1
ATOM 2341 C C . GLU B 1 172 ? 33.779 -4.721 47.512 1.00 47.81 568 GLU B C 1
ATOM 2342 O O . GLU B 1 172 ? 33.122 -5.662 47.919 1.00 48.20 568 GLU B O 1
ATOM 2344 N N . TYR B 1 173 ? 34.191 -4.626 46.254 1.00 47.93 569 TYR B N 1
ATOM 2345 C CA . TYR B 1 173 ? 33.750 -5.577 45.250 1.00 48.09 569 TYR B CA 1
ATOM 2346 C C . TYR B 1 173 ? 34.884 -6.419 44.673 1.00 48.16 569 TYR B C 1
ATOM 2347 O O . TYR B 1 173 ? 34.786 -6.939 43.560 1.00 48.12 569 TYR B O 1
ATOM 2356 N N . LYS B 1 174 ? 35.953 -6.569 45.450 1.00 48.52 570 LYS B N 1
ATOM 2357 C CA . LYS B 1 174 ? 37.140 -7.312 45.015 1.00 48.73 570 LYS B CA 1
ATOM 2358 C C . LYS B 1 174 ? 36.798 -8.723 44.524 1.00 48.63 570 LYS B C 1
ATOM 2359 O O . LYS B 1 174 ? 37.152 -9.086 43.401 1.00 48.65 570 LYS B O 1
ATOM 2365 N N . GLU B 1 175 ? 36.090 -9.501 45.345 1.00 48.62 571 GLU B N 1
ATOM 2366 C CA . GLU B 1 175 ? 35.725 -10.877 44.966 1.00 48.78 571 GLU B CA 1
ATOM 2367 C C . GLU B 1 175 ? 35.019 -10.981 43.591 1.00 48.88 571 GLU B C 1
ATOM 2368 O O . GLU B 1 175 ? 35.548 -11.641 42.695 1.00 49.06 571 GLU B O 1
ATOM 2370 N N . PRO B 1 176 ? 33.860 -10.303 43.393 1.00 48.90 572 PRO B N 1
ATOM 2371 C CA . PRO B 1 176 ? 33.237 -10.440 42.073 1.00 49.09 572 PRO B CA 1
ATOM 2372 C C . PRO B 1 176 ? 34.082 -9.845 40.942 1.00 49.56 572 PRO B C 1
ATOM 2373 O O . PRO B 1 176 ? 33.911 -10.218 39.782 1.00 49.53 572 PRO B O 1
ATOM 2377 N N . LEU B 1 177 ? 34.983 -8.930 41.285 1.00 50.00 573 LEU B N 1
ATOM 2378 C CA . LEU B 1 177 ? 35.892 -8.359 40.310 1.00 50.57 573 LEU B CA 1
ATOM 2379 C C . LEU B 1 177 ? 36.907 -9.420 39.873 1.00 51.17 573 LEU B C 1
ATOM 2380 O O . LEU B 1 177 ? 37.205 -9.556 38.679 1.00 51.22 573 LEU B O 1
ATOM 2385 N N . LYS B 1 178 ? 37.424 -10.183 40.840 1.00 51.53 574 LYS B N 1
ATOM 2386 C CA . LYS B 1 178 ? 38.345 -11.262 40.531 1.00 51.82 574 LYS B CA 1
ATOM 2387 C C . LYS B 1 178 ? 37.697 -12.177 39.511 1.00 52.23 574 LYS B C 1
ATOM 2388 O O . LYS B 1 178 ? 38.320 -12.536 38.505 1.00 52.64 574 LYS B O 1
ATOM 2394 N N . ALA B 1 179 ? 36.429 -12.511 39.744 1.00 52.47 575 ALA B N 1
ATOM 2395 C CA . ALA B 1 179 ? 35.695 -13.380 38.829 1.00 53.02 575 ALA B CA 1
ATOM 2396 C C . ALA B 1 179 ? 35.676 -12.806 37.413 1.00 53.36 575 ALA B C 1
ATOM 2397 O O . ALA B 1 179 ? 35.922 -13.527 36.440 1.00 53.53 575 ALA B O 1
ATOM 2399 N N . VAL B 1 180 ? 35.409 -11.508 37.304 1.00 53.61 576 VAL B N 1
ATOM 2400 C CA . VAL B 1 180 ? 35.324 -10.866 36.002 1.00 54.06 576 VAL B CA 1
ATOM 2401 C C . VAL B 1 180 ? 36.677 -10.955 35.315 1.00 54.49 576 VAL B C 1
ATOM 2402 O O . VAL B 1 180 ? 36.755 -11.273 34.131 1.00 54.48 576 VAL B O 1
ATOM 2406 N N . VAL B 1 181 ? 37.736 -10.704 36.078 1.00 55.01 577 VAL B N 1
ATOM 2407 C CA . VAL B 1 181 ? 39.092 -10.708 35.541 1.00 55.58 577 VAL B CA 1
ATOM 2408 C C . VAL B 1 181 ? 39.415 -12.059 34.907 1.00 56.07 577 VAL B C 1
ATOM 2409 O O . VAL B 1 181 ? 39.937 -12.111 33.785 1.00 55.73 577 VAL B O 1
ATOM 2413 N N . LYS B 1 182 ? 39.084 -13.138 35.627 1.00 56.62 578 LYS B N 1
ATOM 2414 C CA . LYS B 1 182 ? 39.319 -14.508 35.157 1.00 57.10 578 LYS B CA 1
ATOM 2415 C C . LYS B 1 182 ? 38.720 -14.739 33.777 1.00 57.49 578 LYS B C 1
ATOM 2416 O O . LYS B 1 182 ? 39.421 -15.208 32.868 1.00 57.67 578 LYS B O 1
ATOM 2418 N N . LYS B 1 183 ? 37.436 -14.408 33.623 1.00 57.66 579 LYS B N 1
ATOM 2419 C CA . LYS B 1 183 ? 36.757 -14.547 32.339 1.00 58.18 579 LYS B CA 1
ATOM 2420 C C . LYS B 1 183 ? 37.427 -13.657 31.286 1.00 58.91 579 LYS B C 1
ATOM 2421 O O . LYS B 1 183 ? 37.601 -14.059 30.127 1.00 59.01 579 LYS B O 1
ATOM 2423 N N . LEU B 1 184 ? 37.828 -12.460 31.706 1.00 59.80 580 LEU B N 1
ATOM 2424 C CA . LEU B 1 184 ? 38.484 -11.511 30.818 1.00 60.45 580 LEU B CA 1
ATOM 2425 C C . LEU B 1 184 ? 39.749 -12.122 30.245 1.00 61.06 580 LEU B C 1
ATOM 2426 O O . LEU B 1 184 ? 39.934 -12.137 29.026 1.00 61.09 580 LEU B O 1
ATOM 2431 N N . LEU B 1 185 ? 40.600 -12.642 31.132 1.00 61.76 581 LEU B N 1
ATOM 2432 C CA . LEU B 1 185 ? 41.871 -13.240 30.737 1.00 62.58 581 LEU B CA 1
ATOM 2433 C C . LEU B 1 185 ? 41.672 -14.472 29.865 1.00 63.51 581 LEU B C 1
ATOM 2434 O O . LEU B 1 185 ? 42.507 -14.778 29.017 1.00 63.58 581 LEU B O 1
ATOM 2439 N N . GLU B 1 186 ? 40.549 -15.155 30.072 1.00 64.71 582 GLU B N 1
ATOM 2440 C CA . GLU B 1 186 ? 40.191 -16.346 29.313 1.00 65.87 582 GLU B CA 1
ATOM 2441 C C . GLU B 1 186 ? 39.687 -15.975 27.913 1.00 66.26 582 GLU B C 1
ATOM 2442 O O . GLU B 1 186 ? 40.288 -16.357 26.905 1.00 66.32 582 GLU B O 1
ATOM 2448 N N . LYS B 1 187 ? 38.598 -15.214 27.853 1.00 66.83 583 LYS B N 1
ATOM 2449 C CA . LYS B 1 187 ? 37.977 -14.877 26.573 1.00 67.32 583 LYS B CA 1
ATOM 2450 C C . LYS B 1 187 ? 38.566 -13.639 25.888 1.00 67.43 583 LYS B C 1
ATOM 2451 O O . LYS B 1 187 ? 38.187 -13.317 24.767 1.00 67.46 583 LYS B O 1
ATOM 2457 N N . GLU B 1 188 ? 39.482 -12.947 26.566 1.00 67.76 584 GLU B N 1
ATOM 2458 C CA . GLU B 1 188 ? 40.190 -11.783 26.004 1.00 68.22 584 GLU B CA 1
ATOM 2459 C C . GLU B 1 188 ? 39.320 -10.521 25.828 1.00 68.10 584 GLU B C 1
ATOM 2460 O O . GLU B 1 188 ? 39.837 -9.400 25.876 1.00 68.09 584 GLU B O 1
ATOM 2466 N N . THR B 1 189 ? 38.015 -10.706 25.621 1.00 67.96 585 THR B N 1
ATOM 2467 C CA . THR B 1 189 ? 37.067 -9.594 25.486 1.00 67.71 585 THR B CA 1
ATOM 2468 C C . THR B 1 189 ? 35.699 -9.958 26.079 1.00 67.66 585 THR B C 1
ATOM 2469 O O . THR B 1 189 ? 35.098 -10.968 25.708 1.00 67.52 585 THR B O 1
ATOM 2473 N N . ILE B 1 190 ? 35.228 -9.125 27.007 1.00 67.44 586 ILE B N 1
ATOM 2474 C CA . ILE B 1 190 ? 33.923 -9.285 27.650 1.00 67.10 586 ILE B CA 1
ATOM 2475 C C . ILE B 1 190 ? 32.951 -8.197 27.167 1.00 66.71 586 ILE B C 1
ATOM 2476 O O . ILE B 1 190 ? 33.371 -7.093 26.811 1.00 66.85 586 ILE B O 1
ATOM 2481 N N . THR B 1 191 ? 31.658 -8.517 27.142 1.00 66.18 587 THR B N 1
ATOM 2482 C CA . THR B 1 191 ? 30.621 -7.512 26.919 1.00 65.63 587 THR B CA 1
ATOM 2483 C C . THR B 1 191 ? 30.214 -6.909 28.257 1.00 65.14 587 THR B C 1
ATOM 2484 O O . THR B 1 191 ? 30.442 -7.501 29.311 1.00 65.07 587 THR B O 1
ATOM 2488 N N . CYS B 1 192 ? 29.602 -5.733 28.210 1.00 64.64 588 CYS B N 1
ATOM 2489 C CA . CYS B 1 192 ? 29.051 -5.101 29.402 1.00 64.24 588 CYS B CA 1
ATOM 2490 C C . CYS B 1 192 ? 28.093 -6.018 30.170 1.00 63.68 588 CYS B C 1
ATOM 2491 O O . CYS B 1 192 ? 28.104 -6.040 31.401 1.00 63.33 588 CYS B O 1
ATOM 2494 N N . GLU B 1 193 ? 27.278 -6.771 29.426 1.00 63.15 589 GLU B N 1
ATOM 2495 C CA . GLU B 1 193 ? 26.270 -7.663 29.999 1.00 62.51 589 GLU B CA 1
ATOM 2496 C C . GLU B 1 193 ? 26.863 -8.786 30.830 1.00 61.84 589 GLU B C 1
ATOM 2497 O O . GLU B 1 193 ? 26.383 -9.060 31.931 1.00 61.93 589 GLU B O 1
ATOM 2503 N N . GLU B 1 194 ? 27.902 -9.430 30.309 1.00 60.98 590 GLU B N 1
ATOM 2504 C CA . GLU B 1 194 ? 28.575 -10.499 31.046 1.00 60.13 590 GLU B CA 1
ATOM 2505 C C . GLU B 1 194 ? 29.132 -9.976 32.379 1.00 59.52 590 GLU B C 1
ATOM 2506 O O . GLU B 1 194 ? 28.952 -10.611 33.424 1.00 59.34 590 GLU B O 1
ATOM 2508 N N . PHE B 1 195 ? 29.773 -8.803 32.333 1.00 58.62 591 PHE B N 1
ATOM 2509 C CA . PHE B 1 195 ? 30.243 -8.106 33.534 1.00 57.68 591 PHE B CA 1
ATOM 2510 C C . PHE B 1 195 ? 29.115 -8.031 34.569 1.00 57.34 591 PHE B C 1
ATOM 2511 O O . PHE B 1 195 ? 29.309 -8.356 35.742 1.00 57.07 591 PHE B O 1
ATOM 2519 N N . VAL B 1 196 ? 27.935 -7.615 34.117 1.00 56.98 592 VAL B N 1
ATOM 2520 C CA . VAL B 1 196 ? 26.767 -7.564 34.984 1.00 56.87 592 VAL B CA 1
ATOM 2521 C C . VAL B 1 196 ? 26.356 -8.972 35.428 1.00 56.67 592 VAL B C 1
ATOM 2522 O O . VAL B 1 196 ? 26.100 -9.194 36.614 1.00 56.59 592 VAL B O 1
ATOM 2526 N N . GLU B 1 197 ? 26.313 -9.913 34.483 1.00 56.35 593 GLU B N 1
ATOM 2527 C CA . GLU B 1 197 ? 25.928 -11.289 34.783 1.00 56.15 593 GLU B CA 1
ATOM 2528 C C . GLU B 1 197 ? 26.693 -11.780 36.001 1.00 55.64 593 GLU B C 1
ATOM 2529 O O . GLU B 1 197 ? 26.083 -12.203 36.993 1.00 55.90 593 GLU B O 1
ATOM 2535 N N . VAL B 1 198 ? 28.023 -11.674 35.928 1.00 54.69 594 VAL B N 1
ATOM 2536 C CA . VAL B 1 198 ? 28.930 -12.091 37.002 1.00 53.81 594 VAL B CA 1
ATOM 2537 C C . VAL B 1 198 ? 28.603 -11.416 38.332 1.00 53.31 594 VAL B C 1
ATOM 2538 O O . VAL B 1 198 ? 28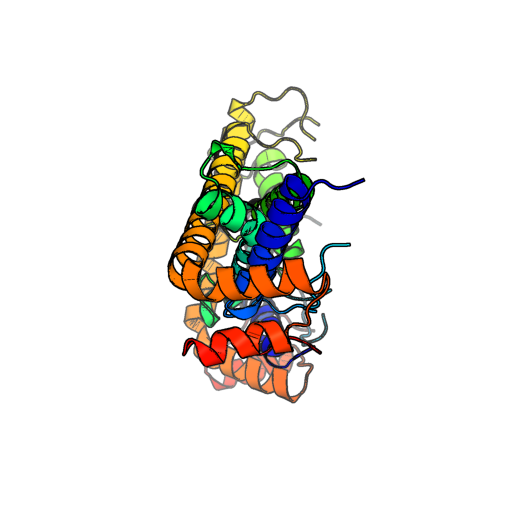.635 -12.048 39.384 1.00 53.06 594 VAL B O 1
ATOM 2542 N N . PHE B 1 199 ? 28.275 -10.134 38.277 1.00 52.88 595 PHE B N 1
ATOM 2543 C CA . PHE B 1 199 ? 27.946 -9.403 39.487 1.00 52.64 595 PHE B CA 1
ATOM 2544 C C . PHE B 1 199 ? 26.589 -9.784 40.081 1.00 52.70 595 PHE B C 1
ATOM 2545 O O . PHE B 1 199 ? 26.437 -9.808 41.307 1.00 52.67 595 PHE B O 1
ATOM 2553 N N . LYS B 1 200 ? 25.619 -10.098 39.218 1.00 52.69 596 LYS B N 1
ATOM 2554 C CA . LYS B 1 200 ? 24.308 -10.581 39.678 1.00 52.72 596 LYS B CA 1
ATOM 2555 C C . LYS B 1 200 ? 24.451 -11.938 40.365 1.00 52.67 596 LYS B C 1
ATOM 2556 O O . LYS B 1 200 ? 23.775 -12.202 41.350 1.00 52.69 596 LYS B O 1
ATOM 2558 N N . LEU B 1 201 ? 25.355 -12.776 39.860 1.00 52.65 597 LEU B N 1
ATOM 2559 C CA . LEU B 1 201 ? 25.667 -14.059 40.497 1.00 53.05 597 LEU B CA 1
ATOM 2560 C C . LEU B 1 201 ? 26.276 -13.898 41.903 1.00 53.45 597 LEU B C 1
ATOM 2561 O O . LEU B 1 201 ? 26.463 -14.872 42.628 1.00 53.64 597 LEU B O 1
ATOM 2566 N N . TYR B 1 202 ? 26.578 -12.663 42.282 1.00 54.00 598 TYR B N 1
ATOM 2567 C CA . TYR B 1 202 ? 27.158 -12.367 43.588 1.00 54.23 598 TYR B CA 1
ATOM 2568 C C . TYR B 1 202 ? 26.191 -11.574 44.468 1.00 54.79 598 TYR B C 1
ATOM 2569 O O . TYR B 1 202 ? 26.522 -11.239 45.605 1.00 54.79 598 TYR B O 1
ATOM 2578 N N . GLY B 1 203 ? 25.012 -11.260 43.935 1.00 55.42 599 GLY B N 1
ATOM 2579 C CA . GLY B 1 203 ? 24.021 -10.469 44.663 1.00 56.53 599 GLY B CA 1
ATOM 2580 C C . GLY B 1 203 ? 24.233 -8.962 44.618 1.00 57.46 599 GLY B C 1
ATOM 2581 O O . GLY B 1 203 ? 23.574 -8.209 45.340 1.00 57.74 599 GLY B O 1
ATOM 2582 N N . ILE B 1 204 ? 25.163 -8.512 43.786 1.00 58.04 600 ILE B N 1
ATOM 2583 C CA . ILE B 1 204 ? 25.343 -7.090 43.570 1.00 58.63 600 ILE B CA 1
ATOM 2584 C C . ILE B 1 204 ? 24.565 -6.729 42.307 1.00 59.17 600 ILE B C 1
ATOM 2585 O O . ILE B 1 204 ? 24.735 -7.369 41.259 1.00 59.26 600 ILE B O 1
ATOM 2587 N N . GLU B 1 205 ? 23.682 -5.736 42.419 1.00 59.54 601 GLU B N 1
ATOM 2588 C CA . GLU B 1 205 ? 22.901 -5.269 41.272 1.00 59.90 601 GLU B CA 1
ATOM 2589 C C . GLU B 1 205 ? 23.421 -3.920 40.749 1.00 60.16 601 GLU B C 1
ATOM 2590 O O . GLU B 1 205 ? 23.244 -2.879 41.387 1.00 60.12 601 GLU B O 1
ATOM 2592 N N . LEU B 1 206 ? 24.063 -3.948 39.583 1.00 60.48 602 LEU B N 1
ATOM 2593 C CA . LEU B 1 206 ? 24.691 -2.758 39.020 1.00 60.92 602 LEU B CA 1
ATOM 2594 C C . LEU B 1 206 ? 23.726 -1.940 38.174 1.00 61.62 602 LEU B C 1
ATOM 2595 O O . LEU B 1 206 ? 22.828 -2.495 37.541 1.00 61.76 602 LEU B O 1
ATOM 2600 N N . LYS B 1 207 ? 23.932 -0.620 38.168 1.00 62.39 603 LYS B N 1
ATOM 2601 C CA . LYS B 1 207 ? 23.109 0.327 37.410 1.00 63.10 603 LYS B CA 1
ATOM 2602 C C . LYS B 1 207 ? 22.944 -0.089 35.954 1.00 63.66 603 LYS B C 1
ATOM 2603 O O . LYS B 1 207 ? 23.846 -0.685 35.362 1.00 63.75 603 LYS B O 1
ATOM 2605 N N . AS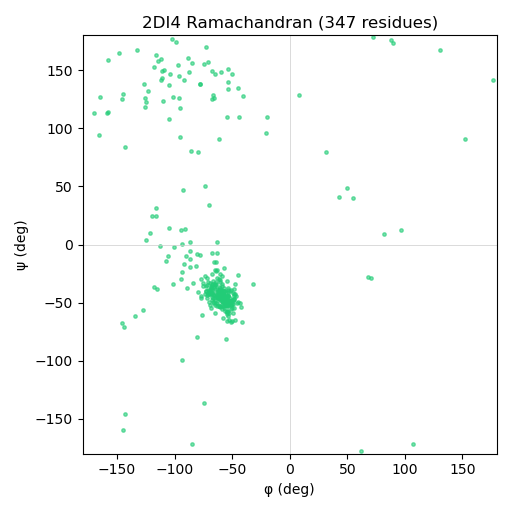P B 1 208 ? 21.780 0.225 35.391 1.00 64.54 604 ASP B N 1
ATOM 2606 C CA . ASP B 1 208 ? 21.419 -0.175 34.029 1.00 65.42 604 ASP B CA 1
ATOM 2607 C C . ASP B 1 208 ? 22.070 0.749 32.998 1.00 65.77 604 ASP B C 1
ATOM 2608 O O . ASP B 1 208 ? 21.425 1.659 32.470 1.00 65.96 604 ASP B O 1
ATOM 2613 N N . LYS B 1 209 ? 23.349 0.515 32.716 1.00 66.06 605 LYS B N 1
ATOM 2614 C CA . LYS B 1 209 ? 24.095 1.372 31.808 1.00 66.48 605 LYS B CA 1
ATOM 2615 C C . LYS B 1 209 ? 25.054 0.533 30.980 1.00 66.92 605 LYS B C 1
ATOM 2616 O O . LYS B 1 209 ? 26.222 0.411 31.331 1.00 67.33 605 LYS B O 1
ATOM 2618 N N . CYS B 1 210 ? 24.580 -0.057 29.887 1.00 67.18 606 CYS B N 1
ATOM 2619 C CA . CYS B 1 210 ? 25.445 -0.962 29.133 1.00 67.40 606 CYS B CA 1
ATOM 2620 C C . CYS B 1 210 ? 25.577 -0.681 27.639 1.00 67.75 606 CYS B C 1
ATOM 2621 O O . CYS B 1 210 ? 26.695 -0.482 27.147 1.00 67.92 606 CYS B O 1
ATOM 2624 N N . LYS B 1 211 ? 24.436 -0.648 26.939 1.00 68.18 607 LYS B N 1
ATOM 2625 C CA . LYS B 1 211 ? 24.374 -0.883 25.478 1.00 68.45 607 LYS B CA 1
ATOM 2626 C C . LYS B 1 211 ? 25.451 -0.225 24.612 1.00 68.57 607 LYS B C 1
ATOM 2627 O O . LYS B 1 211 ? 25.762 0.964 24.715 1.00 68.58 607 LYS B O 1
#

B-factor: mean 49.69, std 11.26, range [25.32, 92.35]